Protein 4ETO (pdb70)

Nearest PDB structures (foldseek):
  4eto-assembly1_A  TM=1.011E+00  e=1.318E-15  Homo sapiens
  3m0w-assembly2_B  TM=9.900E-01  e=5.336E-14  Homo sapiens
  3m0w-assembly6_J  TM=9.885E-01  e=6.951E-14  Homo sapiens
  3m0w-assembly3_C  TM=9.832E-01  e=8.475E-14  Homo sapiens
  6wn7-assembly1_B  TM=9.297E-01  e=5.620E-09  Homo sapiens

Radius of gyration: 16.58 Å; Cα contacts (8 Å, |Δi|>4): 244; chains: 3; bounding box: 30×46×32 Å

InterPro domains:
  IPR001751 S100/Calcium binding protein 7/8-like, conserved site [PS00303] (58-79)
  IPR002048 EF-hand domain [PS50222] (50-85)
  IPR002048 EF-hand domain [SM00054] (54-82)
  IPR011992 EF-hand domain pair [SSF47473] (4-92)
  IPR013787 S100/CaBP-9k-type, calcium binding, subdomain [PF01023] (5-48)
  IPR013787 S100/CaBP-9k-type, calcium binding, subdomain [SM01394] (5-47)
  IPR018247 EF-Hand 1, calcium-binding site [PS00018] (63-75)
  IPR034325 S-100 [cd00213] (4-90)

Structure (mmCIF, N/CA/C/O backbone):
data_4ETO
#
_entry.id   4ETO
#
_cell.length_a   30.279
_cell.length_b   91.989
_cell.length_c   32.864
_cell.angle_alpha   90.000
_cell.angle_beta   112.600
_cell.angle_gamma   90.000
#
_symmetry.space_group_name_H-M   'P 1 21 1'
#
loop_
_entity.id
_entity.type
_entity.pdbx_description
1 polymer 'Protein S100-A4'
2 polymer Myosin-9
3 non-polymer 'CALCIUM ION'
4 water water
#
loop_
_atom_site.group_PDB
_atom_site.id
_atom_site.type_symbol
_atom_site.label_atom_id
_atom_site.label_alt_id
_atom_site.label_comp_id
_atom_site.label_asym_id
_atom_site.label_entity_id
_atom_site.label_seq_id
_atom_site.pdbx_PDB_ins_code
_atom_site.Cartn_x
_atom_site.Cartn_y
_atom_site.Cartn_z
_atom_site.occupancy
_atom_site.B_iso_or_equiv
_atom_site.auth_seq_id
_atom_site.auth_comp_id
_atom_site.auth_asym_id
_atom_site.auth_atom_id
_atom_site.pdbx_PDB_model_num
ATOM 1 N N . ALA A 1 2 ? 22.218 6.167 -11.192 1.00 30.13 2 ALA A N 1
ATOM 2 C CA . ALA A 1 2 ? 21.521 5.092 -10.414 1.00 28.95 2 ALA A CA 1
ATOM 3 C C . ALA A 1 2 ? 20.552 5.723 -9.423 1.00 27.79 2 ALA A C 1
ATOM 4 O O . ALA A 1 2 ? 20.796 6.815 -8.893 1.00 28.11 2 ALA A O 1
ATOM 6 N N . CYS A 1 3 ? 19.445 5.032 -9.212 1.00 25.49 3 CYS A N 1
ATOM 7 C CA . CYS A 1 3 ? 18.461 5.430 -8.243 1.00 22.37 3 CYS A CA 1
ATOM 8 C C . CYS A 1 3 ? 18.372 4.288 -7.207 1.00 20.52 3 CYS A C 1
ATOM 9 O O . CYS A 1 3 ? 17.499 3.417 -7.287 1.00 17.73 3 CYS A O 1
ATOM 12 N N . PRO A 1 4 ? 19.259 4.316 -6.195 1.00 18.31 4 PRO A N 1
ATOM 13 C CA . PRO A 1 4 ? 19.230 3.275 -5.183 1.00 17.30 4 PRO A CA 1
ATOM 14 C C . PRO A 1 4 ? 17.837 3.031 -4.544 1.00 14.64 4 PRO A C 1
ATOM 15 O O . PRO A 1 4 ? 17.469 1.882 -4.280 1.00 13.64 4 PRO A O 1
ATOM 19 N N . LEU A 1 5 ? 17.058 4.077 -4.344 1.00 14.35 5 LEU A N 1
ATOM 20 C CA . LEU A 1 5 ? 15.703 3.873 -3.758 1.00 13.30 5 LEU A CA 1
ATOM 21 C C . LEU A 1 5 ? 14.780 3.138 -4.687 1.00 13.47 5 LEU A C 1
ATOM 22 O O . LEU A 1 5 ? 13.944 2.349 -4.228 1.00 11.50 5 LEU A O 1
ATOM 27 N N . GLU A 1 6 ? 14.944 3.327 -6.007 1.00 13.01 6 GLU A N 1
ATOM 28 C CA . GLU A 1 6 ? 14.088 2.545 -6.940 1.00 12.81 6 GLU A CA 1
ATOM 29 C C . GLU A 1 6 ? 14.568 1.074 -6.942 1.00 11.74 6 GLU A C 1
ATOM 30 O O . GLU A 1 6 ? 13.777 0.168 -7.080 1.00 10.93 6 GLU A O 1
ATOM 36 N N . LYS A 1 7 ? 15.862 0.857 -6.838 1.00 11.17 7 LYS A N 1
ATOM 37 C CA . LYS A 1 7 ? 16.385 -0.509 -6.719 1.00 11.67 7 LYS A CA 1
ATOM 38 C C . LYS A 1 7 ? 15.864 -1.171 -5.443 1.00 12.43 7 LYS A C 1
ATOM 39 O O . LYS A 1 7 ? 15.548 -2.345 -5.465 1.00 12.70 7 LYS A O 1
ATOM 45 N N . ALA A 1 8 ? 15.795 -0.415 -4.344 1.00 11.84 8 ALA A N 1
ATOM 46 C CA . ALA A 1 8 ? 15.301 -0.894 -3.081 1.00 11.34 8 ALA A CA 1
ATOM 47 C C . ALA A 1 8 ? 13.855 -1.356 -3.223 1.00 12.29 8 ALA A C 1
ATOM 48 O O . ALA A 1 8 ? 13.474 -2.425 -2.747 1.00 12.55 8 ALA A O 1
ATOM 50 N N . LEU A 1 9 ? 13.063 -0.492 -3.833 1.00 11.26 9 LEU A N 1
ATOM 51 C CA . LEU A 1 9 ? 11.676 -0.828 -4.066 1.00 11.52 9 LEU A CA 1
ATOM 52 C C . LEU A 1 9 ? 11.526 -2.123 -4.872 1.00 11.47 9 LEU A C 1
ATOM 53 O O . LEU A 1 9 ? 10.665 -2.949 -4.598 1.00 11.09 9 LEU A O 1
ATOM 58 N N . ASP A 1 10 ? 12.376 -2.308 -5.920 1.00 10.66 10 ASP A N 1
ATOM 59 C CA . ASP A 1 10 ? 12.251 -3.520 -6.713 1.00 12.41 10 ASP A CA 1
ATOM 60 C C . ASP A 1 10 ? 12.572 -4.791 -5.897 1.00 11.32 10 ASP A C 1
ATOM 61 O O . ASP A 1 10 ? 11.922 -5.837 -6.050 1.00 13.01 10 ASP A O 1
ATOM 66 N N . VAL A 1 11 ? 13.590 -4.680 -5.039 1.00 9.95 11 VAL A N 1
ATOM 67 C CA . VAL A 1 11 ? 13.928 -5.802 -4.141 1.00 10.44 11 VAL A CA 1
ATOM 68 C C . VAL A 1 11 ? 12.797 -6.096 -3.148 1.00 11.03 11 VAL A C 1
ATOM 69 O O . VAL A 1 11 ? 12.506 -7.256 -2.882 1.00 10.97 11 VAL A O 1
ATOM 73 N N . MET A 1 12 ? 12.170 -5.055 -2.620 1.00 11.43 12 MET A N 1
ATOM 74 C CA . MET A 1 12 ? 11.026 -5.230 -1.674 1.00 11.86 12 MET A CA 1
ATOM 75 C C . MET A 1 12 ? 9.954 -6.053 -2.365 1.00 12.00 12 MET A C 1
ATOM 76 O O . MET A 1 12 ? 9.519 -7.059 -1.854 1.00 11.01 12 MET A O 1
ATOM 81 N N . VAL A 1 13 ? 9.606 -5.728 -3.621 1.00 12.12 13 VAL A N 1
ATOM 82 C CA . VAL A 1 13 ? 8.581 -6.538 -4.329 1.00 12.72 13 VAL A CA 1
ATOM 83 C C . VAL A 1 13 ? 9.020 -7.900 -4.716 1.00 12.96 13 VAL A C 1
ATOM 84 O O . VAL A 1 13 ? 8.325 -8.901 -4.481 1.00 13.87 13 VAL A O 1
ATOM 88 N N . SER A 1 14 ? 10.211 -7.992 -5.338 1.00 11.33 14 SER A N 1
ATOM 89 C CA . SER A 1 14 ? 10.593 -9.307 -5.826 1.00 13.21 14 SER A CA 1
ATOM 90 C C . SER A 1 14 ? 10.872 -10.319 -4.728 1.00 11.97 14 SER A C 1
ATOM 91 O O . SER A 1 14 ? 10.680 -11.556 -4.904 1.00 12.80 14 SER A O 1
ATOM 94 N N . THR A 1 15 ? 11.364 -9.826 -3.591 1.00 10.52 15 THR A N 1
ATOM 95 C CA . THR A 1 15 ? 11.723 -10.787 -2.521 1.00 11.68 15 THR A CA 1
ATOM 96 C C . THR A 1 15 ? 10.519 -11.501 -1.978 1.00 10.33 15 THR A C 1
ATOM 97 O O . THR A 1 15 ? 10.580 -12.677 -1.655 1.00 11.32 15 THR A O 1
ATOM 101 N N . PHE A 1 16 ? 9.399 -10.805 -1.866 1.00 9.65 16 PHE A N 1
ATOM 102 C CA . PHE A 1 16 ? 8.175 -11.406 -1.389 1.00 9.22 16 PHE A CA 1
ATOM 103 C C . PHE A 1 16 ? 7.800 -12.620 -2.280 1.00 9.95 16 PHE A C 1
ATOM 104 O O . PHE A 1 16 ? 7.530 -13.715 -1.762 1.00 11.55 16 PHE A O 1
ATOM 112 N N . HIS A 1 17 ? 7.895 -12.392 -3.600 1.00 13.38 17 HIS A N 1
ATOM 113 C CA . HIS A 1 17 ? 7.443 -13.434 -4.587 1.00 15.21 17 HIS A CA 1
ATOM 114 C C . HIS A 1 17 ? 8.419 -14.591 -4.737 1.00 16.08 17 HIS A C 1
ATOM 115 O O . HIS A 1 17 ? 8.035 -15.688 -5.212 1.00 18.27 17 HIS A O 1
ATOM 122 N N . LYS A 1 18 ? 9.661 -14.401 -4.284 1.00 13.98 18 LYS A N 1
ATOM 123 C CA . LYS A 1 18 ? 10.604 -15.492 -4.202 1.00 16.49 18 LYS A CA 1
ATOM 124 C C . LYS A 1 18 ? 10.106 -16.600 -3.244 1.00 16.37 18 LYS A C 1
ATOM 125 O O . LYS A 1 18 ? 10.497 -17.752 -3.400 1.00 18.07 18 LYS A O 1
ATOM 131 N N . TYR A 1 19 ? 9.273 -16.271 -2.250 1.00 13.1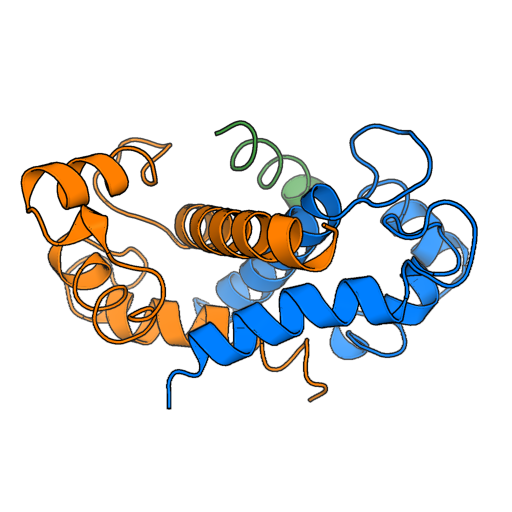1 19 TYR A N 1
ATOM 132 C CA . TYR A 1 19 ? 8.856 -17.217 -1.226 1.00 14.86 19 TYR A CA 1
ATOM 133 C C . TYR A 1 19 ? 7.346 -17.534 -1.274 1.00 14.16 19 TYR A C 1
ATOM 134 O O . TYR A 1 19 ? 6.921 -18.595 -0.833 1.00 13.48 19 TYR A O 1
ATOM 143 N N . SER A 1 20 ? 6.523 -16.553 -1.661 1.00 14.27 20 SER A N 1
ATOM 144 C CA . SER A 1 20 ? 5.067 -16.723 -1.486 1.00 12.56 20 SER A CA 1
ATOM 145 C C . SER A 1 20 ? 4.507 -17.766 -2.450 1.00 14.88 20 SER A C 1
ATOM 146 O O . SER A 1 20 ? 3.417 -18.237 -2.256 1.00 14.77 20 SER A O 1
ATOM 149 N N . GLY A 1 21 ? 5.269 -18.089 -3.485 1.00 16.78 21 GLY A N 1
ATOM 150 C CA . GLY A 1 21 ? 4.813 -19.026 -4.520 1.00 17.86 21 GLY A CA 1
ATOM 151 C C . GLY A 1 21 ? 4.945 -20.524 -4.264 1.00 19.12 21 GLY A C 1
ATOM 152 O O . GLY A 1 21 ? 4.417 -21.340 -5.038 1.00 19.78 21 GLY A O 1
ATOM 153 N N . LYS A 1 22 ? 5.610 -20.920 -3.188 1.00 19.06 22 LYS A N 1
ATOM 154 C CA . LYS A 1 22 ? 5.901 -22.336 -2.902 1.00 19.83 22 LYS A CA 1
ATOM 155 C C . LYS A 1 22 ? 4.696 -23.208 -2.565 1.00 21.22 22 LYS A C 1
ATOM 156 O O . LYS A 1 22 ? 4.581 -24.363 -3.030 1.00 22.05 22 LYS A O 1
ATOM 162 N N . GLU A 1 23 ? 3.817 -22.667 -1.749 1.00 18.70 23 GLU A N 1
ATOM 163 C CA . GLU A 1 23 ? 2.666 -23.399 -1.224 1.00 19.48 23 GLU A CA 1
ATOM 164 C C . GLU A 1 23 ? 1.446 -22.523 -1.205 1.00 19.54 23 GLU A C 1
ATOM 165 O O . GLU A 1 23 ? 1.572 -21.250 -1.123 1.00 16.45 23 GLU A O 1
ATOM 171 N N . GLY A 1 24 ? 0.281 -23.161 -1.280 1.00 19.57 24 GLY A N 1
ATOM 172 C CA . GLY A 1 24 ? -0.980 -22.433 -1.135 1.00 20.55 24 GLY A CA 1
ATOM 173 C C . GLY A 1 24 ? -1.098 -21.287 -2.101 1.00 19.75 24 GLY A C 1
ATOM 174 O O . GLY A 1 24 ? -0.634 -21.394 -3.262 1.00 21.54 24 GLY A O 1
ATOM 175 N N . ASP A 1 25 ? -1.715 -20.208 -1.620 1.00 19.88 25 ASP A N 1
ATOM 176 C CA . ASP A 1 25 ? -1.926 -19.004 -2.403 1.00 17.53 25 ASP A CA 1
ATOM 177 C C . ASP A 1 25 ? -0.555 -18.539 -2.823 1.00 17.03 25 ASP A C 1
ATOM 178 O O . ASP A 1 25 ? 0.302 -18.375 -1.980 1.00 16.26 25 ASP A O 1
ATOM 183 N N . LYS A 1 26 ? -0.361 -18.289 -4.085 1.00 16.59 26 LYS A N 1
ATOM 184 C CA . LYS A 1 26 ? 0.946 -17.930 -4.559 1.00 17.97 26 LYS A CA 1
ATOM 185 C C . LYS A 1 26 ? 1.249 -16.465 -4.305 1.00 16.99 26 LYS A C 1
ATOM 186 O O . LYS A 1 26 ? 2.381 -16.025 -4.587 1.00 18.87 26 LYS A O 1
ATOM 192 N N . PHE A 1 27 ? 0.265 -15.755 -3.759 1.00 16.62 27 PHE A N 1
ATOM 193 C CA . PHE A 1 27 ? 0.480 -14.324 -3.428 1.00 16.30 27 PHE A CA 1
ATOM 194 C C . PHE A 1 27 ? 0.476 -14.042 -1.959 1.00 14.44 27 PHE A C 1
ATOM 195 O O . PHE A 1 27 ? 0.412 -12.899 -1.550 1.00 15.51 27 PHE A O 1
ATOM 203 N N . LYS A 1 28 ? 0.547 -15.069 -1.130 1.00 14.65 28 LYS A N 1
ATOM 204 C CA . LYS A 1 28 ? 0.617 -14.881 0.287 1.00 13.98 28 LYS A CA 1
ATOM 205 C C . LYS A 1 28 ? 1.647 -15.801 0.883 1.00 14.37 28 LYS A C 1
ATOM 206 O O . LYS A 1 28 ? 1.886 -16.902 0.355 1.00 13.78 28 LYS A O 1
ATOM 212 N N . LEU A 1 29 ? 2.246 -15.352 1.993 1.00 11.44 29 LEU A N 1
ATOM 213 C CA . LEU A 1 29 ? 3.197 -16.212 2.729 1.00 12.42 29 LEU A CA 1
ATOM 214 C C . LEU A 1 29 ? 2.505 -16.952 3.863 1.00 12.71 29 LEU A C 1
ATOM 215 O O . LEU A 1 29 ? 2.041 -16.364 4.826 1.00 11.80 29 LEU A O 1
ATOM 220 N N . ASN A 1 30 ? 2.562 -18.288 3.839 1.00 12.65 30 ASN A N 1
ATOM 221 C CA . ASN A 1 30 ? 2.136 -19.038 4.992 1.00 13.06 30 ASN A CA 1
ATOM 222 C C . ASN A 1 30 ? 3.336 -19.053 5.953 1.00 14.14 30 ASN A C 1
ATOM 223 O O . ASN A 1 30 ? 4.396 -18.482 5.641 1.00 13.98 30 ASN A O 1
ATOM 228 N N . LYS A 1 31 ? 3.161 -19.597 7.157 1.00 15.08 31 LYS A N 1
ATOM 229 C CA . LYS A 1 31 ? 4.209 -19.500 8.177 1.00 14.45 31 LYS A CA 1
ATOM 230 C C . LYS A 1 31 ? 5.533 -20.115 7.735 1.00 15.15 31 LYS A C 1
ATOM 231 O O . LYS A 1 31 ? 6.641 -19.596 8.083 1.00 15.42 31 LYS A O 1
ATOM 237 N N A SER A 1 32 ? 5.452 -21.237 7.027 0.70 13.76 32 SER A N 1
ATOM 238 N N B SER A 1 32 ? 5.478 -21.215 6.988 0.30 13.82 32 SER A N 1
ATOM 239 C CA A SER A 1 32 ? 6.689 -21.837 6.502 0.70 15.69 32 SER A CA 1
ATOM 240 C CA B SER A 1 32 ? 6.721 -21.827 6.479 0.30 13.72 32 SER A CA 1
ATOM 241 C C A SER A 1 32 ? 7.430 -20.940 5.504 0.70 14.36 32 SER A C 1
ATOM 242 C C B SER A 1 32 ? 7.451 -20.952 5.468 0.30 13.66 32 SER A C 1
ATOM 243 O O A SER A 1 32 ? 8.658 -20.815 5.568 0.70 15.20 32 SER A O 1
ATOM 244 O O B SER A 1 32 ? 8.683 -20.872 5.472 0.30 14.17 32 SER A O 1
ATOM 249 N N . GLU A 1 33 ? 6.689 -20.280 4.612 1.00 14.03 33 GLU A N 1
ATOM 250 C CA . GLU A 1 33 ? 7.276 -19.431 3.559 1.00 13.09 33 GLU A CA 1
ATOM 251 C C . GLU A 1 33 ? 7.855 -18.160 4.236 1.00 12.23 33 GLU A C 1
ATOM 252 O O . GLU A 1 33 ? 8.912 -17.667 3.856 1.00 12.26 33 GLU A O 1
ATOM 258 N N . LEU A 1 34 ? 7.143 -17.666 5.235 1.00 12.34 34 LEU A N 1
ATOM 259 C CA . LEU A 1 34 ? 7.654 -16.484 5.962 1.00 11.51 34 LEU A CA 1
ATOM 260 C C . LEU A 1 34 ? 8.941 -16.824 6.716 1.00 12.50 34 LEU A C 1
ATOM 261 O O . LEU A 1 34 ? 9.857 -16.074 6.672 1.00 12.20 34 LEU A O 1
ATOM 266 N N . LYS A 1 35 ? 9.017 -18.001 7.353 1.00 12.92 35 LYS A N 1
ATOM 267 C CA . LYS A 1 35 ? 10.240 -18.359 8.063 1.00 14.38 35 LYS A CA 1
ATOM 268 C C . LYS A 1 35 ? 11.407 -18.436 7.091 1.00 14.28 35 LYS A C 1
ATOM 269 O O . LYS A 1 35 ? 12.523 -17.948 7.420 1.00 14.57 35 LYS A O 1
ATOM 275 N N . GLU A 1 36 ? 11.180 -19.036 5.899 1.00 13.45 36 GLU A N 1
ATOM 276 C CA . GLU A 1 36 ? 12.231 -19.050 4.885 1.00 14.85 36 GLU A CA 1
ATOM 277 C C . GLU A 1 36 ? 12.694 -17.652 4.510 1.00 13.56 36 GLU A C 1
ATOM 278 O O . GLU A 1 36 ? 13.883 -17.367 4.474 1.00 13.90 36 GLU A O 1
ATOM 284 N N . LEU A 1 37 ? 11.731 -16.798 4.185 1.00 13.04 37 LEU A N 1
ATOM 285 C CA . LEU A 1 37 ? 12.045 -15.422 3.832 1.00 10.66 37 LEU A CA 1
ATOM 286 C C . LEU A 1 37 ? 12.858 -14.698 4.911 1.00 10.89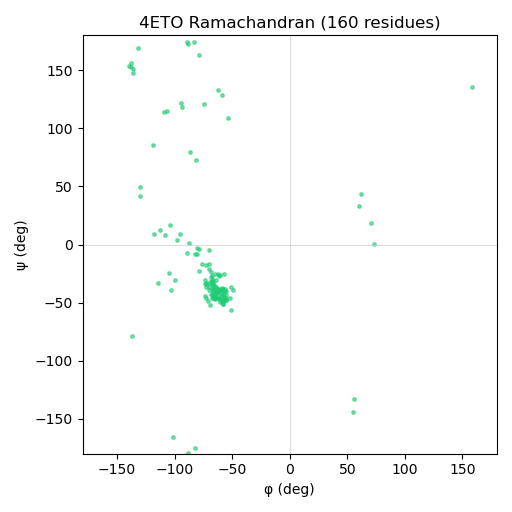 37 LEU A C 1
ATOM 287 O O . LEU A 1 37 ? 13.891 -14.114 4.592 1.00 12.39 37 LEU A O 1
ATOM 292 N N . LEU A 1 38 ? 12.422 -14.808 6.164 1.00 12.58 38 LEU A N 1
ATOM 293 C CA . LEU A 1 38 ? 13.115 -14.125 7.250 1.00 12.73 38 LEU A CA 1
ATOM 294 C C . LEU A 1 38 ? 14.519 -14.687 7.415 1.00 13.52 38 LEU A C 1
ATOM 295 O O . LEU A 1 38 ? 15.477 -13.931 7.542 1.00 13.68 38 LEU A O 1
ATOM 300 N N . THR A 1 39 ? 14.652 -16.013 7.354 1.00 13.70 39 THR A N 1
ATOM 301 C CA . THR A 1 39 ? 15.954 -16.637 7.642 1.00 15.74 39 THR A CA 1
ATOM 302 C C . THR A 1 39 ? 16.996 -16.292 6.580 1.00 14.14 39 THR A C 1
ATOM 303 O O . THR A 1 39 ? 18.176 -16.002 6.880 1.00 16.17 39 THR A O 1
ATOM 307 N N A ARG A 1 40 ? 16.531 -16.232 5.353 0.70 13.10 40 ARG A N 1
ATOM 308 N N B ARG A 1 40 ? 16.566 -16.322 5.334 0.30 13.95 40 ARG A N 1
ATOM 309 C CA A ARG A 1 40 ? 17.398 -16.161 4.199 0.70 12.90 40 ARG A CA 1
ATOM 310 C CA B ARG A 1 40 ? 17.498 -16.138 4.251 0.30 13.51 40 ARG A CA 1
ATOM 311 C C A ARG A 1 40 ? 17.655 -14.736 3.733 0.70 12.83 40 ARG A C 1
ATOM 312 C C B ARG A 1 40 ? 17.731 -14.669 3.965 0.30 13.01 40 ARG A C 1
ATOM 313 O O A ARG A 1 40 ? 18.677 -14.430 3.096 0.70 13.74 40 ARG A O 1
ATOM 314 O O B ARG A 1 40 ? 18.862 -14.259 3.808 0.30 14.08 40 ARG A O 1
ATOM 329 N N . GLU A 1 41 ? 16.654 -13.881 3.951 1.00 12.82 41 GLU A N 1
ATOM 330 C CA . GLU A 1 41 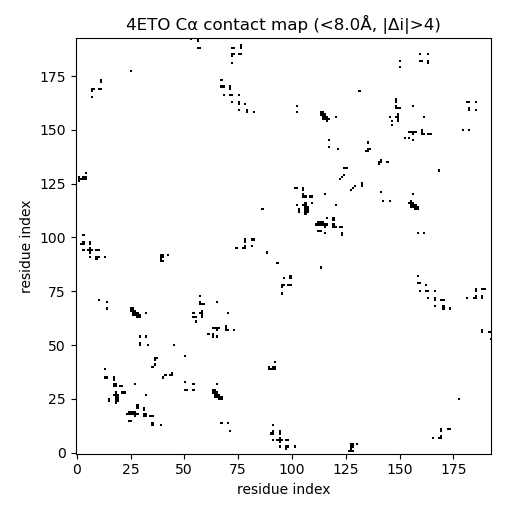? 16.685 -12.515 3.480 1.00 11.16 41 GLU A CA 1
ATOM 331 C C . GLU A 1 41 ? 16.826 -11.460 4.524 1.00 11.07 41 GLU A C 1
ATOM 332 O O . GLU A 1 41 ? 17.301 -10.395 4.205 1.00 10.97 41 GLU A O 1
ATOM 338 N N . LEU A 1 42 ? 16.450 -11.754 5.773 1.00 9.51 42 LEU A N 1
ATOM 339 C CA . LEU A 1 42 ? 16.576 -10.747 6.843 1.00 10.02 42 LEU A CA 1
ATOM 340 C C . LEU A 1 42 ? 17.283 -11.357 8.048 1.00 11.68 42 LEU A C 1
ATOM 341 O O . LEU A 1 42 ? 16.812 -11.270 9.174 1.00 12.35 42 LEU A O 1
ATOM 346 N N . PRO A 1 43 ? 18.416 -12.015 7.829 1.00 11.84 43 PRO A N 1
ATOM 347 C CA . PRO A 1 43 ? 19.001 -12.746 8.958 1.00 12.10 43 PRO A CA 1
ATOM 348 C C . PRO A 1 43 ? 19.395 -11.851 10.107 1.00 12.96 43 PRO A C 1
ATOM 349 O O . PRO A 1 43 ? 19.432 -12.329 11.278 1.00 16.85 43 PRO A O 1
ATOM 353 N N . SER A 1 44 ? 19.664 -10.581 9.814 1.00 13.41 44 SER A N 1
ATOM 354 C CA . SER A 1 44 ? 20.146 -9.652 10.889 1.00 15.61 44 SER A CA 1
ATOM 355 C C . SER A 1 44 ? 19.036 -9.336 11.879 1.00 18.24 44 SER A C 1
ATOM 356 O O . SER A 1 44 ? 19.338 -8.929 13.050 1.00 21.00 44 SER A O 1
ATOM 359 N N . PHE A 1 45 ? 17.794 -9.534 11.447 1.00 17.32 45 PHE A N 1
ATOM 360 C CA . PHE A 1 45 ? 16.664 -9.239 12.290 1.00 21.40 45 PHE A CA 1
ATOM 361 C C . PHE A 1 45 ? 16.253 -10.382 13.140 1.00 21.56 45 PHE A C 1
ATOM 362 O O . PHE A 1 45 ? 15.538 -10.202 14.092 1.00 22.26 45 PHE A O 1
ATOM 370 N N . LEU A 1 46 ? 16.860 -11.543 12.905 1.00 24.41 46 LEU A N 1
ATOM 371 C CA . LEU A 1 46 ? 16.645 -12.717 13.750 1.00 26.76 46 LEU A CA 1
ATOM 372 C C . LEU A 1 46 ? 17.787 -12.936 14.740 1.00 27.18 46 LEU A C 1
ATOM 373 O O . LEU A 1 46 ? 17.510 -13.322 15.890 1.00 28.60 46 LEU A O 1
ATOM 378 N N . THR A 1 50 ? 16.861 -18.328 16.632 1.00 40.84 50 THR A N 1
ATOM 379 C CA . THR A 1 50 ? 15.416 -18.157 16.830 1.00 41.15 50 THR A CA 1
ATOM 380 C C . THR A 1 50 ? 14.684 -19.492 16.832 1.00 41.48 50 THR A C 1
ATOM 381 O O . THR A 1 50 ? 14.937 -20.373 15.993 1.00 42.57 50 THR A O 1
ATOM 385 N N . ASP A 1 51 ? 13.777 -19.630 17.784 1.00 41.12 51 ASP A N 1
ATOM 386 C CA . ASP A 1 51 ? 13.049 -20.871 17.992 1.00 41.32 51 ASP A CA 1
ATOM 387 C C . ASP A 1 51 ? 11.788 -20.895 17.141 1.00 40.90 51 ASP A C 1
ATOM 388 O O . ASP A 1 51 ? 11.436 -19.885 16.516 1.00 39.81 51 ASP A O 1
ATOM 393 N N . GLU A 1 52 ? 11.097 -22.031 17.113 1.00 40.33 52 GLU A N 1
ATOM 394 C CA . GLU A 1 52 ? 9.825 -22.064 16.407 1.00 40.04 52 GLU A CA 1
ATOM 395 C C . GLU A 1 52 ? 8.747 -21.218 17.110 1.00 38.56 52 GLU A C 1
ATOM 396 O O . GLU A 1 52 ? 7.863 -20.665 16.415 1.00 38.73 52 GLU A O 1
ATOM 402 N N . ALA A 1 53 ? 8.812 -21.112 18.452 1.00 36.09 53 ALA A N 1
ATOM 403 C CA . ALA A 1 53 ? 7.873 -20.267 19.216 1.00 34.70 53 ALA A CA 1
ATOM 404 C C . ALA A 1 53 ? 8.030 -18.796 18.852 1.00 35.21 53 ALA A C 1
ATOM 405 O O . ALA A 1 53 ? 7.071 -18.001 18.937 1.00 34.22 53 ALA A O 1
ATOM 407 N N . ALA A 1 54 ? 9.263 -18.440 18.487 1.00 33.87 54 ALA A N 1
ATOM 408 C CA . ALA A 1 54 ? 9.568 -17.064 18.128 1.00 34.00 54 ALA A CA 1
ATOM 409 C C . ALA A 1 54 ? 8.999 -16.725 16.770 1.00 32.67 54 ALA A C 1
ATOM 410 O O . ALA A 1 54 ? 8.432 -15.638 16.612 1.00 34.04 54 ALA A O 1
ATOM 412 N N . PHE A 1 55 ? 9.169 -17.638 15.798 1.00 31.91 55 PHE A N 1
ATOM 413 C CA . PHE A 1 55 ? 8.565 -17.525 14.473 1.00 30.33 55 PHE A CA 1
ATOM 414 C C . PHE A 1 55 ? 7.020 -17.423 14.568 1.00 29.61 55 PHE A C 1
ATOM 415 O O . PHE A 1 55 ? 6.407 -16.636 13.845 1.00 26.63 55 PHE A O 1
ATOM 423 N N . GLN A 1 56 ? 6.409 -18.174 15.489 1.00 27.39 56 GLN A N 1
ATOM 424 C CA . GLN A 1 56 ? 4.941 -18.097 15.710 1.00 25.71 56 GLN A CA 1
ATOM 425 C C . GLN A 1 56 ? 4.371 -16.757 16.253 1.00 24.40 56 GLN A C 1
ATOM 426 O O . GLN A 1 56 ? 3.347 -16.255 15.733 1.00 23.18 56 GLN A O 1
ATOM 432 N N . LYS A 1 57 ? 4.974 -16.172 17.291 1.00 23.07 57 LYS A N 1
ATOM 433 C CA . LYS A 1 57 ? 4.505 -14.863 17.781 1.00 23.28 57 LYS A CA 1
ATOM 434 C C . LYS A 1 57 ? 4.800 -13.802 16.706 1.00 20.92 57 LYS A C 1
ATOM 435 O O . LYS A 1 57 ? 3.998 -12.921 16.488 1.00 20.58 57 LYS A O 1
ATOM 441 N N . LEU A 1 58 ? 5.907 -13.950 15.998 1.00 20.74 58 LEU A N 1
ATOM 442 C CA . LEU A 1 58 ? 6.125 -13.008 14.876 1.00 18.95 58 LEU A CA 1
ATOM 443 C C . LEU A 1 58 ? 5.040 -13.181 13.784 1.00 16.09 58 LEU A C 1
ATOM 444 O O . LEU A 1 58 ? 4.441 -12.191 13.315 1.00 15.40 58 LEU A O 1
ATOM 449 N N . MET A 1 59 ? 4.753 -14.421 13.410 1.00 16.26 59 MET A N 1
ATOM 450 C CA . MET A 1 59 ? 3.657 -14.690 12.453 1.00 17.09 59 MET A CA 1
ATOM 451 C C . MET A 1 59 ? 2.335 -14.073 12.842 1.00 16.76 59 MET A C 1
ATOM 452 O O . MET A 1 59 ? 1.678 -13.420 12.012 1.00 17.11 59 MET A O 1
ATOM 457 N N A SER A 1 60 ? 1.957 -14.301 14.097 0.50 15.95 60 SER A N 1
ATOM 458 N N B SER A 1 60 ? 1.909 -14.235 14.084 0.50 16.59 60 SER A N 1
ATOM 459 C CA A SER A 1 60 ? 0.722 -13.784 14.641 0.50 14.76 60 SER A CA 1
ATOM 460 C CA B SER A 1 60 ? 0.595 -13.731 14.461 0.50 15.79 60 SER A CA 1
ATOM 461 C C A SER A 1 60 ? 0.672 -12.283 14.409 0.50 14.30 60 SER A C 1
ATOM 462 C C B SER A 1 60 ? 0.587 -12.198 14.628 0.50 15.34 60 SER A C 1
ATOM 463 O O A SER A 1 60 ? -0.308 -11.774 13.845 0.50 14.71 60 SER A O 1
ATOM 464 O O B SER A 1 60 ? -0.442 -11.559 14.559 0.50 16.54 60 SER A O 1
ATOM 469 N N . ASN A 1 61 ? 1.752 -11.608 14.846 1.00 13.33 61 ASN A N 1
ATOM 470 C CA . ASN A 1 61 ? 1.821 -10.120 14.771 1.00 13.34 61 ASN A CA 1
ATOM 471 C C . ASN A 1 61 ? 1.703 -9.604 13.302 1.00 13.93 61 ASN A C 1
ATOM 472 O O . ASN A 1 61 ? 1.049 -8.586 13.049 1.00 15.60 61 ASN A O 1
ATOM 47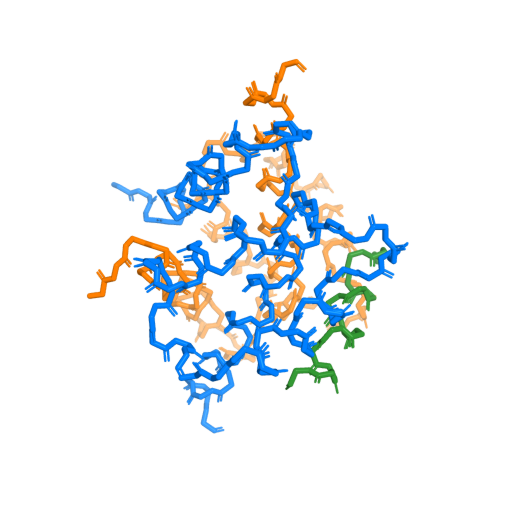7 N N . LEU A 1 62 ? 2.368 -10.297 12.383 1.00 11.22 62 LEU A N 1
ATOM 478 C CA . LEU A 1 62 ? 2.420 -9.788 10.967 1.00 11.29 62 LEU A CA 1
ATOM 479 C C . LEU A 1 62 ? 1.056 -10.013 10.308 1.00 12.77 62 LEU A C 1
ATOM 480 O O . LEU A 1 62 ? 0.675 -9.271 9.404 1.00 12.11 62 LEU A O 1
ATOM 485 N N . ASP A 1 63 ? 0.429 -11.113 10.713 1.00 11.88 63 ASP A N 1
ATOM 486 C CA . ASP A 1 63 ? -0.853 -11.502 10.091 1.00 11.88 63 ASP A CA 1
ATOM 487 C C . ASP A 1 63 ? -1.983 -10.692 10.747 1.00 13.60 63 ASP A C 1
ATOM 488 O O . ASP A 1 63 ? -2.771 -11.242 11.527 1.00 13.54 63 ASP A O 1
ATOM 493 N N . SER A 1 64 ? -2.089 -9.386 10.442 1.00 13.64 64 SER A N 1
ATOM 494 C CA . SER A 1 64 ? -2.961 -8.524 11.219 1.00 13.25 64 SER A CA 1
ATOM 495 C C . SER A 1 64 ? -4.447 -8.801 10.918 1.00 12.98 64 SER A C 1
ATOM 496 O O . SER A 1 64 ? -5.302 -8.462 11.703 1.00 14.43 64 SER A O 1
ATOM 499 N N . ASN A 1 65 ? -4.753 -9.471 9.807 1.00 13.21 65 ASN A N 1
ATOM 500 C CA . ASN A 1 65 ? -6.202 -9.817 9.541 1.00 11.52 65 ASN A CA 1
ATOM 501 C C . ASN A 1 65 ? -6.585 -11.230 9.947 1.00 12.38 65 ASN A C 1
ATOM 502 O O . ASN A 1 65 ? -7.691 -11.692 9.632 1.00 12.00 65 ASN A O 1
ATOM 507 N N . ARG A 1 66 ? -5.632 -11.929 10.549 1.00 12.23 66 ARG A N 1
ATOM 508 C CA . ARG A 1 66 ? -5.881 -13.252 11.171 1.00 11.99 66 ARG A CA 1
ATOM 509 C C . ARG A 1 66 ? -6.340 -14.251 10.181 1.00 12.37 66 ARG A C 1
ATOM 510 O O . ARG A 1 66 ? -7.229 -15.042 10.513 1.00 11.36 66 ARG A O 1
ATOM 518 N N . ASP A 1 67 ? -5.774 -14.343 9.024 1.00 11.82 67 ASP A N 1
ATOM 519 C CA . ASP A 1 67 ? -6.123 -15.394 8.076 1.00 13.31 67 ASP A CA 1
ATOM 520 C C . ASP A 1 67 ? -5.026 -16.429 7.939 1.00 14.61 67 ASP A C 1
ATOM 521 O O . ASP A 1 67 ? -5.095 -17.271 7.028 1.00 16.27 67 ASP A O 1
ATOM 526 N N . ASN A 1 68 ? -4.017 -16.320 8.801 1.00 14.87 68 ASN A N 1
ATOM 527 C CA . ASN A 1 68 ? -2.894 -17.293 8.821 1.00 14.47 68 ASN A CA 1
ATOM 528 C C . ASN A 1 68 ? -1.963 -17.227 7.668 1.00 15.99 68 ASN A C 1
ATOM 529 O O . ASN A 1 68 ? -1.181 -18.193 7.423 1.00 17.43 68 ASN A O 1
ATOM 534 N N . GLU A 1 69 ? -2.006 -16.104 6.974 1.00 14.01 69 GLU A N 1
ATOM 535 C CA . GLU A 1 69 ? -1.051 -15.834 5.893 1.00 14.44 69 GLU A CA 1
ATOM 536 C C . GLU A 1 69 ? -0.608 -14.391 5.989 1.00 11.58 69 GLU A C 1
ATOM 537 O O . GLU A 1 69 ? -1.310 -13.552 6.615 1.00 12.20 69 GLU A O 1
ATOM 543 N N . VAL A 1 70 ? 0.578 -14.119 5.434 1.00 10.20 70 VAL A N 1
ATOM 544 C CA . VAL A 1 70 ? 1.040 -12.714 5.321 1.00 9.64 70 VAL A CA 1
ATOM 545 C C . VAL A 1 70 ? 0.940 -12.305 3.904 1.00 9.00 70 VAL A C 1
ATOM 546 O O . VAL A 1 70 ? 1.633 -12.829 3.039 1.00 10.66 70 VAL A O 1
ATOM 550 N N . ASP A 1 71 ? 0.066 -11.328 3.617 1.00 8.83 71 ASP A N 1
ATOM 551 C CA . ASP A 1 71 ? -0.069 -10.824 2.286 1.00 8.91 71 ASP A CA 1
ATOM 552 C C . ASP A 1 71 ? 0.863 -9.652 1.970 1.00 9.47 71 ASP A C 1
ATOM 553 O O . ASP A 1 71 ? 1.686 -9.245 2.837 1.00 9.63 71 ASP A O 1
ATOM 558 N N . PHE A 1 72 ? 0.859 -9.215 0.710 1.00 10.40 72 PHE A N 1
ATOM 559 C CA . PHE A 1 72 ? 1.834 -8.149 0.321 1.00 11.26 72 PHE A CA 1
ATOM 560 C C . PHE A 1 72 ? 1.728 -6.879 1.189 1.00 11.10 72 PHE A C 1
ATOM 561 O O . PHE A 1 72 ? 2.726 -6.341 1.635 1.00 10.80 72 PHE A O 1
ATOM 569 N N . GLN A 1 73 ? 0.503 -6.480 1.520 1.00 10.00 73 GLN A N 1
ATOM 570 C CA . GLN A 1 73 ? 0.310 -5.269 2.280 1.00 9.56 73 GLN A CA 1
ATOM 571 C C . GLN A 1 73 ? 0.874 -5.472 3.725 1.00 9.27 73 GLN A C 1
ATOM 572 O O . GLN A 1 73 ? 1.602 -4.621 4.250 1.00 8.65 73 GLN A O 1
ATOM 578 N N . GLU A 1 74 ? 0.545 -6.609 4.338 1.00 8.14 74 GLU A N 1
ATOM 579 C CA . GLU A 1 74 ? 1.074 -6.934 5.652 1.00 7.15 74 GLU A CA 1
ATOM 580 C C . GLU A 1 74 ? 2.608 -6.991 5.640 1.00 7.98 74 GLU A C 1
ATOM 581 O O . GLU A 1 74 ? 3.222 -6.565 6.615 1.00 8.36 74 GLU A O 1
ATOM 587 N N . TYR A 1 75 ? 3.183 -7.519 4.548 1.00 7.75 75 TYR A N 1
ATOM 588 C CA . TYR A 1 75 ? 4.640 -7.580 4.408 1.00 7.19 75 TYR A CA 1
ATOM 589 C C . TYR A 1 75 ? 5.219 -6.196 4.292 1.00 7.74 75 TYR A C 1
ATOM 590 O O . TYR A 1 75 ? 6.259 -5.951 4.937 1.00 8.74 75 TYR A O 1
ATOM 599 N N . CYS A 1 76 ? 4.572 -5.282 3.551 1.00 7.69 76 CYS A N 1
ATOM 600 C CA . CYS A 1 76 ? 5.086 -3.891 3.486 1.00 9.29 76 CYS A CA 1
ATOM 601 C C . CYS A 1 76 ? 4.969 -3.229 4.822 1.00 8.14 76 CYS A C 1
ATOM 602 O O . CYS A 1 76 ? 5.862 -2.449 5.167 1.00 7.84 76 CYS A O 1
ATOM 605 N N . VAL A 1 77 ? 3.885 -3.441 5.581 1.00 8.16 77 VAL A N 1
ATOM 606 C CA . VAL A 1 77 ? 3.732 -2.853 6.929 1.00 8.19 77 VAL A CA 1
ATOM 607 C C . VAL A 1 77 ? 4.899 -3.337 7.810 1.00 6.82 77 VAL A C 1
ATOM 608 O O . VAL A 1 77 ? 5.508 -2.549 8.533 1.00 6.66 77 VAL A O 1
ATOM 612 N N . PHE A 1 78 ? 5.203 -4.647 7.725 1.00 7.89 78 PHE A N 1
ATOM 613 C CA . PHE A 1 78 ? 6.350 -5.183 8.447 1.00 7.52 78 PHE A CA 1
ATOM 614 C C . PHE A 1 78 ? 7.673 -4.487 8.038 1.00 7.35 78 PHE A C 1
ATOM 615 O O . PHE A 1 78 ? 8.494 -4.157 8.905 1.00 8.25 78 PHE A O 1
ATOM 623 N N . LEU A 1 79 ? 7.924 -4.384 6.731 1.00 8.07 79 LEU A N 1
ATOM 624 C CA . LEU A 1 79 ? 9.217 -3.824 6.301 1.00 8.09 79 LEU A CA 1
ATOM 625 C C . LEU A 1 79 ? 9.290 -2.376 6.784 1.00 7.94 79 LEU A C 1
ATOM 626 O O . LEU A 1 79 ? 10.359 -1.908 7.205 1.00 8.75 79 LEU A O 1
ATOM 631 N N . SER A 1 80 ? 8.160 -1.661 6.734 1.00 7.58 80 SER A N 1
ATOM 632 C CA . SER A 1 80 ? 8.167 -0.269 7.306 1.00 7.73 80 SER A CA 1
ATOM 633 C C . SER A 1 80 ? 8.566 -0.287 8.764 1.00 8.80 80 SER A C 1
ATOM 634 O O . SER A 1 80 ? 9.428 0.509 9.163 1.00 8.38 80 SER A O 1
ATOM 637 N N . CYS A 1 81 ? 8.033 -1.222 9.525 1.00 8.84 81 CYS A N 1
ATOM 638 C CA . CYS A 1 81 ? 8.404 -1.265 10.921 1.00 10.88 81 CYS A CA 1
ATOM 639 C C . CYS A 1 81 ? 9.879 -1.578 11.168 1.00 11.28 81 CYS A C 1
ATOM 640 O O . CYS A 1 81 ? 10.491 -1.004 12.093 1.00 10.28 81 CYS A O 1
ATOM 643 N N . ILE A 1 82 ? 10.445 -2.499 10.390 1.00 10.74 82 ILE A N 1
ATOM 644 C CA . ILE A 1 82 ? 11.870 -2.798 10.492 1.00 10.14 82 ILE A CA 1
ATOM 645 C C . ILE A 1 82 ? 12.665 -1.547 10.068 1.00 11.73 82 ILE A C 1
ATOM 646 O O . ILE A 1 82 ? 13.665 -1.233 10.736 1.00 10.72 82 ILE A O 1
ATOM 651 N N . ALA A 1 83 ? 12.288 -0.875 8.976 1.00 8.83 83 ALA A N 1
ATOM 652 C CA . ALA A 1 83 ? 13.030 0.344 8.636 1.00 10.46 83 ALA A CA 1
ATOM 653 C C . ALA A 1 83 ? 12.943 1.366 9.755 1.00 10.72 83 ALA A C 1
ATOM 654 O O . ALA A 1 83 ? 13.926 2.061 10.049 1.00 10.89 83 ALA A O 1
ATOM 656 N N . MET A 1 84 ? 11.781 1.463 10.385 1.00 9.87 84 MET A N 1
ATOM 657 C CA . MET A 1 84 ? 11.593 2.405 11.512 1.00 11.68 84 MET A CA 1
ATOM 658 C C . MET A 1 84 ? 12.500 2.066 12.674 1.00 12.60 84 MET A C 1
ATOM 659 O O . MET A 1 84 ? 13.089 2.959 13.275 1.00 11.77 84 MET A O 1
ATOM 664 N N . MET A 1 85 ? 12.660 0.784 12.935 1.00 12.59 85 MET A N 1
ATOM 665 C CA . MET A 1 85 ? 13.651 0.361 14.020 1.00 13.82 85 MET A CA 1
ATOM 666 C C . MET A 1 85 ? 15.014 0.787 13.710 1.00 13.90 85 MET A C 1
ATOM 667 O O . MET A 1 85 ? 15.683 1.355 14.604 1.00 15.37 85 MET A O 1
ATOM 672 N N . CYS A 1 86 ? 15.463 0.576 12.481 1.00 12.67 86 CYS A N 1
ATOM 673 C CA . CYS A 1 86 ? 16.806 1.014 12.071 1.00 13.65 86 CYS A CA 1
ATOM 674 C C . CYS A 1 86 ? 16.898 2.517 12.113 1.00 15.65 86 CYS A C 1
ATOM 675 O O . CYS A 1 86 ? 17.972 3.059 12.441 1.00 15.50 86 CYS A O 1
ATOM 678 N N . ASN A 1 87 ? 15.811 3.202 11.769 1.00 12.49 87 ASN A N 1
ATOM 679 C CA . ASN A 1 87 ? 15.849 4.647 11.781 1.00 14.37 87 ASN A CA 1
ATOM 680 C C . ASN A 1 87 ? 16.019 5.186 13.180 1.00 16.11 87 ASN A C 1
ATOM 681 O O . ASN A 1 87 ? 16.735 6.159 13.389 1.00 16.53 87 ASN A O 1
ATOM 686 N N . GLU A 1 88 ? 15.297 4.618 14.130 1.00 17.90 88 GLU A N 1
ATOM 687 C CA . GLU A 1 88 ? 15.407 5.052 15.549 1.00 21.75 88 GLU A CA 1
ATOM 688 C C . GLU A 1 88 ? 16.832 4.899 16.075 1.00 25.38 88 GLU A C 1
ATOM 689 O O . GLU A 1 88 ? 17.333 5.789 16.776 1.00 24.82 88 GLU A O 1
ATOM 695 N N . PHE A 1 89 ? 17.515 3.835 15.670 1.00 26.88 89 PHE A N 1
ATOM 696 C CA . PHE A 1 89 ? 18.932 3.701 15.988 1.00 30.15 89 PHE A CA 1
ATOM 697 C C . PHE A 1 89 ? 19.813 4.764 15.326 1.00 31.78 89 PHE A C 1
ATOM 698 O O . PHE A 1 89 ? 20.719 5.335 15.972 1.00 32.59 89 PHE A O 1
ATOM 706 N N . PHE A 1 90 ? 19.590 4.989 14.034 1.00 32.64 90 PHE A N 1
ATOM 707 C CA . PHE A 1 90 ? 20.256 6.012 13.248 1.00 34.30 90 PHE A CA 1
ATOM 708 C C . PHE A 1 90 ? 20.081 7.381 13.898 1.00 34.99 90 PHE A C 1
ATOM 709 O O . PHE A 1 90 ? 21.026 8.159 13.974 1.00 35.94 90 PHE A O 1
ATOM 717 N N . GLU A 1 91 ? 18.884 7.702 14.373 1.00 35.77 91 GLU A N 1
ATOM 718 C CA . GLU A 1 91 ? 18.653 9.046 14.871 1.00 36.53 91 GLU A CA 1
ATOM 719 C C . GLU A 1 91 ? 19.368 9.276 16.203 1.00 37.25 91 GLU A C 1
ATOM 720 O O . GLU A 1 91 ? 19.835 10.381 16.444 1.00 37.44 91 GLU A O 1
ATOM 726 N N . GLY A 1 92 ? 19.454 8.234 17.032 1.00 37.49 92 GLY A N 1
ATOM 727 C CA . GLY A 1 92 ? 20.170 8.262 18.313 1.00 38.38 92 GLY A CA 1
ATOM 728 C C . GLY A 1 92 ? 19.230 8.474 19.483 1.00 39.97 92 GLY A C 1
ATOM 729 O O . GLY A 1 92 ? 18.425 9.407 19.457 1.00 40.57 92 GLY A O 1
ATOM 730 N N . ALA B 1 2 ? 25.680 -7.107 3.626 1.00 16.06 2 ALA B N 1
ATOM 731 C CA . ALA B 1 2 ? 24.259 -7.515 3.969 1.00 15.67 2 ALA B CA 1
ATOM 732 C C . ALA B 1 2 ? 23.523 -8.070 2.738 1.00 16.16 2 ALA B C 1
ATOM 733 O O . ALA B 1 2 ? 23.946 -7.862 1.563 1.00 17.16 2 ALA B O 1
ATOM 735 N N . CYS B 1 3 ? 22.415 -8.740 2.996 1.00 13.12 3 CYS B N 1
ATOM 736 C CA . CYS B 1 3 ? 21.631 -9.401 1.942 1.00 13.27 3 CYS B CA 1
ATOM 737 C C . CYS B 1 3 ? 20.785 -8.304 1.224 1.00 11.69 3 CYS B C 1
ATOM 738 O O . CYS B 1 3 ? 20.616 -7.227 1.807 1.00 11.70 3 CYS B O 1
ATOM 741 N N . PRO B 1 4 ? 20.247 -8.585 0.013 1.00 14.25 4 PRO B N 1
ATOM 742 C CA . PRO B 1 4 ? 19.553 -7.528 -0.761 1.00 12.84 4 PRO B CA 1
ATOM 743 C C . PRO B 1 4 ? 18.464 -6.756 -0.017 1.00 13.79 4 PRO B C 1
ATOM 744 O O . PRO B 1 4 ? 18.417 -5.523 -0.110 1.00 12.86 4 PRO B O 1
ATOM 748 N N . LEU B 1 5 ? 17.622 -7.482 0.686 1.00 12.09 5 LEU B N 1
ATOM 749 C CA . LEU B 1 5 ? 16.511 -6.830 1.397 1.00 11.76 5 LEU B CA 1
ATOM 750 C C . LEU B 1 5 ? 16.985 -6.013 2.581 1.00 11.44 5 LEU B C 1
ATOM 751 O O . LEU B 1 5 ? 16.431 -4.958 2.855 1.00 12.74 5 LEU B O 1
ATOM 756 N N . GLU B 1 6 ? 18.085 -6.450 3.271 1.00 9.14 6 GLU B N 1
ATOM 757 C CA . GLU B 1 6 ? 18.666 -5.658 4.340 1.00 9.66 6 GLU B CA 1
ATOM 758 C C . GLU B 1 6 ? 19.241 -4.350 3.775 1.00 10.01 6 GLU B C 1
ATOM 759 O O . GLU B 1 6 ? 19.036 -3.279 4.341 1.00 11.18 6 GLU B O 1
ATOM 765 N N A LYS B 1 7 ? 19.907 -4.449 2.616 0.70 11.12 7 LYS B N 1
ATOM 766 N N B LYS B 1 7 ? 19.926 -4.477 2.622 0.30 10.83 7 LYS B N 1
ATOM 767 C CA A LYS B 1 7 ? 20.481 -3.283 1.975 0.70 13.53 7 LYS B CA 1
ATOM 768 C CA B LYS B 1 7 ? 20.467 -3.340 1.871 0.30 11.79 7 LYS B CA 1
ATOM 769 C C A LYS B 1 7 ? 19.363 -2.337 1.516 0.70 12.63 7 LYS B C 1
ATOM 770 C C B LYS B 1 7 ? 19.341 -2.369 1.577 0.30 11.93 7 LYS B C 1
ATOM 771 O O A LYS B 1 7 ? 19.504 -1.128 1.666 0.70 13.72 7 LYS B O 1
ATOM 772 O O B LYS B 1 7 ? 19.462 -1.181 1.871 0.30 12.42 7 LYS B O 1
ATOM 783 N N . ALA B 1 8 ? 18.239 -2.894 1.027 1.00 11.94 8 ALA B N 1
ATOM 784 C CA . ALA B 1 8 ? 17.102 -2.069 0.631 1.00 12.50 8 ALA B CA 1
ATOM 785 C C . ALA B 1 8 ? 16.563 -1.262 1.811 1.00 12.76 8 ALA B C 1
ATOM 786 O O . ALA B 1 8 ? 16.263 -0.067 1.693 1.00 12.26 8 ALA B O 1
ATOM 788 N N . LEU B 1 9 ? 16.493 -1.892 2.987 1.00 12.81 9 LEU B N 1
ATOM 789 C CA . LEU B 1 9 ? 16.047 -1.203 4.196 1.00 12.94 9 LEU B CA 1
ATOM 790 C C . LEU B 1 9 ? 17.005 -0.095 4.582 1.00 12.62 9 LEU B C 1
ATOM 791 O O . LEU B 1 9 ? 16.644 1.055 4.933 1.00 12.61 9 LEU B O 1
ATOM 796 N N . ASP B 1 10 ? 18.309 -0.389 4.449 1.00 12.61 10 ASP B N 1
ATOM 797 C CA . ASP B 1 10 ? 19.280 0.618 4.770 1.00 14.50 10 ASP B CA 1
ATOM 798 C C . ASP B 1 10 ? 19.248 1.838 3.820 1.00 12.93 10 ASP B C 1
ATOM 799 O O . ASP B 1 10 ? 19.455 2.987 4.238 1.00 12.50 10 ASP B O 1
ATOM 804 N N . VAL B 1 11 ? 19.008 1.577 2.550 1.00 12.70 11 VAL B N 1
ATOM 805 C CA . VAL B 1 11 ? 18.815 2.639 1.554 1.00 12.70 11 VAL B CA 1
ATOM 806 C C . VAL B 1 11 ? 17.534 3.451 1.854 1.00 12.57 11 VAL B C 1
ATOM 807 O O . VAL B 1 11 ? 17.497 4.678 1.722 1.00 12.88 11 VAL B O 1
ATOM 811 N N . MET B 1 12 ? 16.465 2.779 2.280 1.00 13.03 12 MET B N 1
ATOM 812 C CA . MET B 1 12 ? 15.270 3.544 2.673 1.00 13.48 12 MET B CA 1
ATOM 813 C C . MET B 1 12 ? 15.603 4.599 3.755 1.00 13.67 12 MET B C 1
ATOM 814 O O . MET B 1 12 ? 15.208 5.761 3.702 1.00 11.98 12 MET B O 1
ATOM 819 N N . VAL B 1 13 ? 16.356 4.166 4.750 1.00 11.64 13 VAL B N 1
ATOM 820 C CA . VAL B 1 13 ? 16.698 5.013 5.883 1.00 13.10 13 VAL B CA 1
ATOM 821 C C . VAL B 1 13 ? 17.645 6.112 5.440 1.00 13.73 13 VAL B C 1
ATOM 822 O O . VAL B 1 13 ? 17.398 7.291 5.699 1.00 14.44 13 VAL B O 1
ATOM 826 N N . SER B 1 14 ? 18.731 5.733 4.783 1.00 14.78 14 SER B N 1
ATOM 827 C CA . SER B 1 14 ? 19.727 6.722 4.378 1.00 15.06 14 SER B CA 1
ATOM 828 C C . SER B 1 14 ? 19.168 7.751 3.416 1.00 14.60 14 SER B C 1
ATOM 829 O O . SER B 1 14 ? 19.505 8.931 3.537 1.00 16.69 14 SER B O 1
ATOM 832 N N . THR B 1 15 ? 18.311 7.323 2.472 1.00 12.84 15 THR B N 1
ATOM 833 C CA . THR B 1 15 ? 17.848 8.263 1.458 1.00 12.90 15 THR B CA 1
ATOM 834 C C . THR B 1 15 ? 16.965 9.340 2.103 1.00 13.00 15 THR B C 1
ATOM 835 O O . THR B 1 15 ? 17.037 10.527 1.776 1.00 14.60 15 THR B O 1
ATOM 839 N N . PHE B 1 16 ? 16.166 8.950 3.085 1.00 12.55 16 PHE B N 1
ATOM 840 C CA . PHE B 1 16 ? 15.354 9.863 3.801 1.00 13.04 16 PHE B CA 1
ATOM 841 C C . PHE B 1 16 ? 16.214 10.958 4.460 1.00 14.80 16 PHE B C 1
ATOM 842 O O . PHE B 1 16 ? 15.913 12.127 4.239 1.00 15.44 16 PHE B O 1
ATOM 850 N N . HIS B 1 17 ? 17.260 10.575 5.202 1.00 15.46 17 HIS B N 1
ATOM 851 C CA . HIS B 1 17 ? 18.146 11.555 5.906 1.00 17.45 17 HIS B CA 1
ATOM 852 C C . HIS B 1 17 ? 19.008 12.436 5.019 1.00 18.38 17 HIS B C 1
ATOM 853 O O . HIS B 1 17 ? 19.324 13.602 5.402 1.00 19.42 17 HIS B O 1
ATOM 860 N N . LYS B 1 18 ? 19.257 11.930 3.802 1.00 18.27 18 LYS B N 1
ATOM 861 C CA . LYS B 1 18 ? 19.981 12.676 2.760 1.00 19.51 18 LYS B CA 1
ATOM 862 C C . LYS B 1 18 ? 19.233 13.980 2.553 1.00 19.63 18 LYS B C 1
ATOM 863 O O . LYS B 1 18 ? 19.884 15.028 2.364 1.00 21.07 18 LYS B O 1
ATOM 869 N N . TYR B 1 19 ? 17.898 13.923 2.601 1.00 17.99 19 TYR B N 1
ATOM 870 C CA . TYR B 1 19 ? 17.009 15.073 2.303 1.00 18.14 19 TYR B CA 1
ATOM 871 C C . TYR B 1 19 ? 16.452 15.700 3.548 1.00 18.72 19 TYR B C 1
ATOM 872 O O . TYR B 1 19 ? 16.425 16.934 3.630 1.00 20.24 19 TYR B O 1
ATOM 881 N N . SER B 1 20 ? 16.087 14.897 4.551 1.00 18.32 20 SER B N 1
ATOM 882 C CA . SER B 1 20 ? 15.475 15.485 5.761 1.00 17.65 20 SER B CA 1
ATOM 883 C C . SER B 1 20 ? 16.414 16.399 6.550 1.00 18.22 20 SER B C 1
ATOM 884 O O . SER B 1 20 ? 15.959 17.278 7.226 1.00 19.19 20 SER B O 1
ATOM 887 N N . GLY B 1 21 ? 17.703 16.183 6.415 1.00 20.45 21 GLY B N 1
ATOM 888 C CA . GLY B 1 21 ? 18.684 16.889 7.222 1.00 22.20 21 GLY B CA 1
ATOM 889 C C . GLY B 1 21 ? 19.090 18.198 6.591 1.00 22.95 21 GLY B C 1
ATOM 890 O O . GLY B 1 21 ? 19.923 18.887 7.159 1.00 24.41 21 GLY B O 1
ATOM 891 N N . LYS B 1 22 ? 18.510 18.545 5.441 1.00 22.76 22 LYS B N 1
ATOM 892 C CA . LYS B 1 22 ? 18.938 19.735 4.675 1.00 23.95 22 LYS B CA 1
ATOM 893 C C . LYS B 1 22 ? 18.511 21.028 5.353 1.00 25.28 22 LYS B C 1
ATOM 894 O O . LYS B 1 22 ? 19.349 21.948 5.539 1.00 25.86 22 LYS B O 1
ATOM 900 N N . GLU B 1 23 ? 17.254 21.074 5.786 1.00 24.92 23 GLU B N 1
ATOM 901 C CA . GLU B 1 23 ? 16.661 22.281 6.390 1.00 26.13 23 GLU B CA 1
ATOM 902 C C . GLU B 1 23 ? 15.834 21.975 7.626 1.00 25.89 23 GLU B C 1
ATOM 903 O O . GLU B 1 23 ? 15.158 20.916 7.721 1.00 26.55 23 GLU B O 1
ATOM 909 N N . GLY B 1 24 ? 15.840 22.924 8.556 1.00 25.50 24 GLY B N 1
ATOM 910 C CA . GLY B 1 24 ? 14.948 22.888 9.710 1.00 25.77 24 GLY B CA 1
ATOM 911 C C . GLY B 1 24 ? 15.067 21.624 10.522 1.00 24.33 24 GLY B C 1
ATOM 912 O O . GLY B 1 24 ? 16.177 21.167 10.852 1.00 26.13 24 GLY B O 1
ATOM 913 N N . ASP B 1 25 ? 13.941 21.032 10.850 1.00 25.84 25 ASP B N 1
ATOM 914 C CA . ASP B 1 25 ? 13.898 19.669 11.481 1.00 24.59 25 ASP B CA 1
ATOM 915 C C . ASP B 1 25 ? 14.677 18.659 10.647 1.00 23.18 25 ASP B C 1
ATOM 916 O O . ASP B 1 25 ? 14.286 18.352 9.510 1.00 23.60 25 ASP B O 1
ATOM 921 N N . LYS B 1 26 ? 15.820 18.230 11.165 1.00 23.27 26 LYS B N 1
ATOM 922 C CA . LYS B 1 26 ? 16.723 17.388 10.412 1.00 23.45 26 LYS B CA 1
ATOM 923 C C . LYS B 1 26 ? 16.122 15.987 10.231 1.00 21.97 26 LYS B C 1
ATOM 924 O O . LYS B 1 26 ? 16.761 15.155 9.556 1.00 24.09 26 LYS B O 1
ATOM 930 N N . PHE B 1 27 ? 14.961 15.747 10.853 1.00 21.95 27 PHE B N 1
ATOM 931 C CA . PHE B 1 27 ? 14.313 14.388 10.855 1.00 21.87 27 PHE B CA 1
ATOM 932 C C . PHE B 1 27 ? 12.923 14.277 10.183 1.00 21.04 27 PHE B C 1
ATOM 933 O O . PHE B 1 27 ? 12.232 13.230 10.244 1.00 20.54 27 PHE B O 1
ATOM 941 N N . LYS B 1 28 ? 12.511 15.327 9.504 1.00 19.43 28 LYS B N 1
ATOM 942 C CA . LYS B 1 28 ? 11.288 15.381 8.742 1.00 19.51 28 LYS B CA 1
ATOM 943 C C . LYS B 1 28 ? 11.619 16.093 7.441 1.00 17.99 28 LYS B C 1
ATOM 944 O O . LYS B 1 28 ? 12.622 16.879 7.371 1.00 16.62 28 LYS B O 1
ATOM 950 N N . LEU B 1 29 ? 10.845 15.759 6.422 1.00 17.37 29 LEU B N 1
ATOM 951 C CA . LEU B 1 29 ? 10.904 16.357 5.066 1.00 16.87 29 LEU B CA 1
ATOM 952 C C . LEU B 1 29 ? 9.901 17.494 4.964 1.00 18.23 29 LEU B C 1
ATOM 953 O O . LEU B 1 29 ? 8.718 17.294 5.056 1.00 19.49 29 LEU B O 1
ATOM 958 N N . ASN B 1 30 ? 10.385 18.717 4.722 1.00 21.48 30 ASN B N 1
ATOM 959 C CA . ASN B 1 30 ? 9.475 19.773 4.378 1.00 23.64 30 ASN B CA 1
ATOM 960 C C . ASN B 1 30 ? 9.128 19.706 2.854 1.00 24.66 30 ASN B C 1
ATOM 961 O O . ASN B 1 30 ? 9.544 18.737 2.141 1.00 23.76 30 ASN B O 1
ATOM 966 N N . LYS B 1 31 ? 8.372 20.678 2.331 1.00 25.21 31 LYS B N 1
ATOM 967 C CA . LYS B 1 31 ? 7.976 20.612 0.909 1.00 25.09 31 LYS B CA 1
ATOM 968 C C . LYS B 1 31 ? 9.150 20.577 -0.075 1.00 23.34 31 LYS B C 1
ATOM 969 O O . LYS B 1 31 ? 9.117 19.805 -1.031 1.00 22.75 31 LYS B O 1
ATOM 975 N N . SER B 1 32 ? 10.190 21.380 0.163 1.00 22.95 32 SER B N 1
ATOM 976 C CA . SER B 1 32 ? 11.326 21.437 -0.763 1.00 22.70 32 SER B CA 1
ATOM 977 C C . SER B 1 32 ? 12.158 20.151 -0.725 1.00 21.62 32 SER B C 1
ATOM 978 O O . SER B 1 32 ? 12.642 19.656 -1.769 1.00 21.12 32 SER B O 1
ATOM 981 N N . GLU B 1 33 ? 12.329 19.604 0.484 1.00 20.05 33 GLU B N 1
ATOM 982 C CA . GLU B 1 33 ? 13.050 18.358 0.687 1.00 18.66 33 GLU B CA 1
ATOM 983 C C . GLU B 1 33 ? 12.284 17.188 0.055 1.00 17.77 33 GLU B C 1
ATOM 984 O O . GLU B 1 33 ? 12.935 16.334 -0.607 1.00 17.76 33 GLU B O 1
ATOM 990 N N . LEU B 1 34 ? 10.970 17.114 0.273 1.00 17.26 34 LEU B N 1
ATOM 991 C CA . LEU B 1 34 ? 10.181 16.031 -0.332 1.00 16.49 34 LEU B CA 1
ATOM 992 C C . LEU B 1 34 ? 10.246 16.130 -1.840 1.00 17.55 34 LEU B C 1
ATOM 993 O O . LEU B 1 34 ? 10.503 15.131 -2.548 1.00 16.68 34 LEU B O 1
ATOM 998 N N . LYS B 1 35 ? 10.058 17.343 -2.363 1.00 17.75 35 LYS B N 1
ATOM 999 C CA . LYS B 1 35 ? 10.157 17.512 -3.802 1.00 19.51 35 LYS B CA 1
ATOM 1000 C C . LYS B 1 35 ? 11.491 17.028 -4.367 1.00 17.43 35 LYS B C 1
ATOM 1001 O O . LYS B 1 35 ? 11.495 16.335 -5.415 1.00 18.96 35 LYS B O 1
ATOM 1007 N N A GLU B 1 36 ? 12.617 17.374 -3.721 0.50 18.21 36 GLU B N 1
ATOM 1008 N N B GLU B 1 36 ? 12.601 17.388 -3.724 0.50 18.44 36 GLU B N 1
ATOM 1009 C CA A GLU B 1 36 ? 13.950 16.991 -4.213 0.50 17.90 36 GLU B CA 1
ATOM 1010 C CA B GLU B 1 36 ? 13.905 16.985 -4.201 0.50 18.25 36 GLU B CA 1
ATOM 1011 C C A GLU B 1 36 ? 14.180 15.474 -4.120 0.50 17.36 36 GLU B C 1
ATOM 1012 C C B GLU B 1 36 ? 13.979 15.458 -4.224 0.50 17.44 36 GLU B C 1
ATOM 1013 O O A GLU B 1 36 ? 14.860 14.866 -4.959 0.50 17.89 36 GLU B O 1
ATOM 1014 O O B GLU B 1 36 ? 14.350 14.832 -5.240 0.50 17.05 36 GLU B O 1
ATOM 1025 N N . LEU B 1 37 ? 13.600 14.863 -3.094 1.00 17.17 37 LEU B N 1
ATOM 1026 C CA . LEU B 1 37 ? 13.685 13.399 -2.956 1.00 15.39 37 LEU B CA 1
ATOM 1027 C C . LEU B 1 37 ? 12.911 12.735 -4.063 1.00 15.34 37 LEU B C 1
ATOM 1028 O O . LEU B 1 37 ? 13.434 11.853 -4.728 1.00 15.06 37 LEU B O 1
ATOM 1033 N N . LEU B 1 38 ? 11.665 13.136 -4.291 1.00 14.68 38 LEU B N 1
ATOM 1034 C CA . LEU B 1 38 ? 10.896 12.526 -5.371 1.00 17.31 38 LEU B CA 1
ATOM 1035 C C . LEU B 1 38 ? 11.536 12.673 -6.743 1.00 17.95 38 LEU B C 1
ATOM 1036 O O . LEU B 1 38 ? 11.659 11.694 -7.518 1.00 18.25 38 LEU B O 1
ATOM 1041 N N . THR B 1 39 ? 11.950 13.908 -7.059 1.00 19.36 39 THR B N 1
ATOM 1042 C CA . THR B 1 39 ? 12.557 14.186 -8.364 1.00 19.27 39 THR B CA 1
ATOM 1043 C C . THR B 1 39 ? 13.872 13.443 -8.622 1.00 19.56 39 THR B C 1
ATOM 1044 O O . THR B 1 39 ? 14.072 12.865 -9.695 1.00 19.62 39 THR B O 1
ATOM 1048 N N A ARG B 1 40 ? 14.785 13.474 -7.657 0.50 17.49 40 ARG B N 1
ATOM 1049 N N B ARG B 1 40 ? 14.745 13.427 -7.629 0.50 17.22 40 ARG B N 1
ATOM 1050 C CA A ARG B 1 40 ? 16.066 12.819 -7.863 0.50 17.35 40 ARG B CA 1
ATOM 1051 C CA B ARG B 1 40 ? 16.058 12.857 -7.819 0.50 16.75 40 ARG B CA 1
ATOM 1052 C C A ARG B 1 40 ? 15.936 11.310 -7.676 0.50 15.43 40 ARG B C 1
ATOM 1053 C C B ARG B 1 40 ? 16.136 11.365 -7.506 0.50 15.33 40 ARG B C 1
ATOM 1054 O O A ARG B 1 40 ? 16.444 10.538 -8.457 0.50 16.66 40 ARG B O 1
ATOM 1055 O O B ARG B 1 40 ? 17.018 10.652 -8.028 0.50 15.55 40 ARG B O 1
ATOM 1070 N N . GLU B 1 41 ? 15.247 10.906 -6.617 1.00 14.88 41 GLU B N 1
ATOM 1071 C CA . GLU B 1 41 ? 15.351 9.486 -6.124 1.00 13.87 41 GLU B CA 1
ATOM 1072 C C . GLU B 1 41 ? 14.246 8.571 -6.643 1.00 13.14 41 GLU B C 1
ATOM 1073 O O . GLU B 1 41 ? 14.417 7.355 -6.669 1.00 14.22 41 GLU B O 1
ATOM 1079 N N . LEU B 1 42 ? 13.144 9.143 -7.060 1.00 14.99 42 LEU B N 1
ATOM 1080 C CA . LEU B 1 42 ? 11.982 8.352 -7.553 1.00 14.83 42 LEU B CA 1
ATOM 1081 C C . LEU B 1 42 ? 11.461 8.845 -8.921 1.00 14.25 42 LEU B C 1
ATOM 1082 O O . LEU B 1 42 ? 10.229 8.940 -9.105 1.00 16.24 42 LEU B O 1
ATOM 1087 N N . PRO B 1 43 ? 12.365 9.173 -9.840 1.00 16.98 43 PRO B N 1
ATOM 1088 C CA . PRO B 1 43 ? 11.938 9.750 -11.129 1.00 18.70 43 PRO B CA 1
ATOM 1089 C C . PRO B 1 43 ? 11.010 8.865 -12.003 1.00 22.31 43 PRO B C 1
ATOM 1090 O O . PRO B 1 43 ? 10.212 9.407 -12.810 1.00 23.98 43 PRO B O 1
ATOM 1094 N N . SER B 1 44 ? 11.089 7.536 -11.841 1.00 23.89 44 SER B N 1
ATOM 1095 C CA . SER B 1 44 ? 10.222 6.614 -12.568 1.00 24.87 44 SER B CA 1
ATOM 1096 C C . SER B 1 44 ? 8.808 6.758 -12.111 1.00 25.64 44 SER B C 1
ATOM 1097 O O . SER B 1 44 ? 7.865 6.417 -12.850 1.00 27.14 44 SER B O 1
ATOM 1100 N N . PHE B 1 45 ? 8.619 7.197 -10.872 1.00 25.58 45 PHE B N 1
ATOM 1101 C CA . PHE B 1 45 ? 7.286 7.145 -10.278 1.00 26.27 45 PHE B CA 1
ATOM 1102 C C . PHE B 1 45 ? 6.542 8.465 -10.172 1.00 28.10 45 PHE B C 1
ATOM 1103 O O . PHE B 1 45 ? 5.337 8.481 -10.004 1.00 30.76 45 PHE B O 1
ATOM 1111 N N . LEU B 1 46 ? 7.285 9.572 -10.146 1.00 29.70 46 LEU B N 1
ATOM 1112 C CA . LEU B 1 46 ? 6.734 10.923 -10.212 1.00 31.22 46 LEU B CA 1
ATOM 1113 C C . LEU B 1 46 ? 6.293 11.154 -11.659 1.00 32.48 46 LEU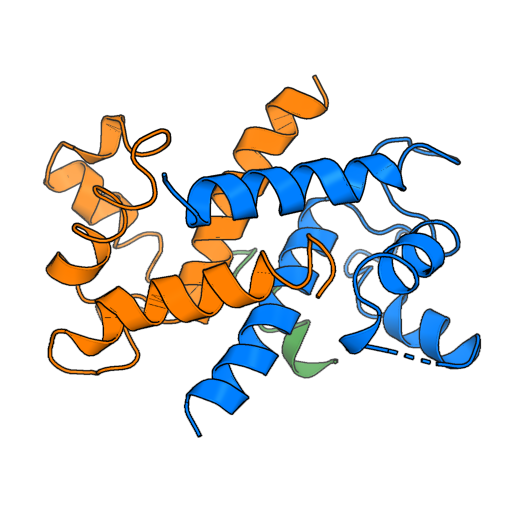 B C 1
ATOM 1114 O O . LEU B 1 46 ? 7.098 11.059 -12.579 1.00 34.61 46 LEU B O 1
ATOM 1119 N N . GLY B 1 47 ? 5.020 11.435 -11.869 1.00 33.48 47 GLY B N 1
ATOM 1120 C CA . GLY B 1 47 ? 4.553 11.782 -13.200 1.00 35.47 47 GLY B CA 1
ATOM 1121 C C . GLY B 1 47 ? 3.593 12.949 -13.107 1.00 36.58 47 GLY B C 1
ATOM 1122 O O . GLY B 1 47 ? 3.981 14.080 -13.368 1.00 36.98 47 GLY B O 1
ATOM 1123 N N . LYS B 1 48 ? 2.348 12.658 -12.714 1.00 37.55 48 LYS B N 1
ATOM 1124 C CA . LYS B 1 48 ? 1.295 13.667 -12.512 1.00 37.64 48 LYS B CA 1
ATOM 1125 C C . LYS B 1 48 ? 1.691 14.765 -11.494 1.00 38.07 48 LYS B C 1
ATOM 1126 O O . LYS B 1 48 ? 1.179 15.897 -11.556 1.00 37.31 48 LYS B O 1
ATOM 1128 N N . ARG B 1 49 ? 2.608 14.417 -10.584 1.00 38.66 49 ARG B N 1
ATOM 1129 C CA . ARG B 1 49 ? 2.933 15.256 -9.416 1.00 38.87 49 ARG B CA 1
ATOM 1130 C C . ARG B 1 49 ? 3.851 16.418 -9.772 1.00 39.01 49 ARG B C 1
ATOM 1131 O O . ARG B 1 49 ? 4.133 17.270 -8.923 1.00 39.06 49 ARG B O 1
ATOM 1133 N N . THR B 1 50 ? 4.292 16.468 -11.035 1.00 38.68 50 THR B N 1
ATOM 1134 C CA . THR B 1 50 ? 5.077 17.596 -11.546 1.00 37.97 50 THR B CA 1
ATOM 1135 C C . THR B 1 50 ? 4.339 18.903 -11.323 1.00 36.18 50 THR B C 1
ATOM 1136 O O . THR B 1 50 ? 4.953 19.905 -10.955 1.00 36.99 50 THR B O 1
ATOM 1140 N N . ASP B 1 51 ? 3.024 18.883 -11.536 1.00 33.26 51 ASP B N 1
ATOM 1141 C CA . ASP B 1 51 ? 2.192 20.075 -11.322 1.00 29.86 51 ASP B CA 1
ATOM 1142 C C . ASP B 1 51 ? 2.280 20.454 -9.820 1.00 26.31 51 ASP B C 1
ATOM 1143 O O . ASP B 1 51 ? 2.176 19.573 -8.963 1.00 24.22 51 ASP B O 1
ATOM 1148 N N . GLU B 1 52 ? 2.500 21.742 -9.508 1.00 23.35 52 GLU B N 1
ATOM 1149 C CA . GLU B 1 52 ? 2.655 22.173 -8.127 1.00 21.92 52 GLU B CA 1
ATOM 1150 C C . GLU B 1 52 ? 1.462 21.846 -7.230 1.00 21.38 52 GLU B C 1
ATOM 1151 O O . GLU B 1 52 ? 1.644 21.334 -6.093 1.00 20.73 52 GLU B O 1
ATOM 1157 N N . ALA B 1 53 ? 0.235 22.129 -7.702 1.00 20.76 53 ALA B N 1
ATOM 1158 C CA . ALA B 1 53 ? -0.969 21.821 -6.914 1.00 20.80 53 ALA B CA 1
ATOM 1159 C C . ALA B 1 53 ? -1.091 20.321 -6.689 1.00 21.47 53 ALA B C 1
ATOM 1160 O O . ALA B 1 53 ? -1.532 19.895 -5.599 1.00 21.73 53 ALA B O 1
ATOM 1162 N N . ALA B 1 54 ? -0.750 19.541 -7.717 1.00 22.03 54 ALA B N 1
ATOM 1163 C CA . ALA B 1 54 ? -0.761 18.049 -7.600 1.00 22.02 54 ALA B CA 1
ATOM 1164 C C . ALA B 1 54 ? 0.291 17.560 -6.603 1.00 22.13 54 ALA B C 1
ATOM 1165 O O . ALA B 1 54 ? 0.007 16.655 -5.780 1.00 22.53 54 ALA B O 1
ATOM 1167 N N . PHE B 1 55 ? 1.495 18.146 -6.646 1.00 19.46 55 PHE B N 1
ATOM 1168 C CA . PHE B 1 55 ? 2.505 17.761 -5.669 1.00 19.94 55 PHE B CA 1
ATOM 1169 C C . PHE B 1 55 ? 1.999 18.144 -4.289 1.00 18.48 55 PHE B C 1
ATOM 1170 O O . PHE B 1 55 ? 2.192 17.379 -3.353 1.00 18.81 55 PHE B O 1
ATOM 1178 N N . GLN B 1 56 ? 1.380 19.340 -4.120 1.00 18.06 56 GLN B N 1
ATOM 1179 C CA . GLN B 1 56 ? 0.938 19.698 -2.770 1.00 17.74 56 GLN B CA 1
ATOM 1180 C C . GLN B 1 56 ? -0.170 18.789 -2.300 1.00 17.79 56 GLN B C 1
ATOM 1181 O O . GLN B 1 56 ? -0.279 18.517 -1.122 1.00 18.19 56 GLN B O 1
ATOM 1187 N N . LYS B 1 57 ? -0.976 18.299 -3.218 1.00 19.89 57 LYS B N 1
ATOM 1188 C CA . LYS B 1 57 ? -1.993 17.328 -2.846 1.00 21.93 57 LYS B CA 1
ATOM 1189 C C . LYS B 1 57 ? -1.360 16.008 -2.370 1.00 21.44 57 LYS B C 1
ATOM 1190 O O . LYS B 1 57 ? -1.754 15.463 -1.316 1.00 22.89 57 LYS B O 1
ATOM 1196 N N . LEU B 1 58 ? -0.374 15.521 -3.118 1.00 20.62 58 LEU B N 1
ATOM 1197 C CA . LEU B 1 58 ? 0.341 14.315 -2.676 1.00 21.11 58 LEU B CA 1
ATOM 1198 C C . LEU B 1 58 ? 0.918 14.500 -1.274 1.00 21.32 58 LEU B C 1
ATOM 1199 O O . LEU B 1 58 ? 0.730 13.663 -0.352 1.00 21.51 58 LEU B O 1
ATOM 1204 N N . MET B 1 59 ? 1.568 15.639 -1.098 1.00 22.54 59 MET B N 1
ATOM 1205 C CA . MET B 1 59 ? 2.111 15.976 0.173 1.00 23.06 59 MET B CA 1
ATOM 1206 C C . MET B 1 59 ? 1.068 15.973 1.292 1.00 24.26 59 MET B C 1
ATOM 1207 O O . MET B 1 59 ? 1.342 15.457 2.392 1.00 22.43 59 MET B O 1
ATOM 1212 N N A SER B 1 60 ? -0.116 16.540 1.045 0.60 23.88 60 SER B N 1
ATOM 1213 N N B SER B 1 60 ? -0.097 16.567 1.020 0.40 23.08 60 SER B N 1
ATOM 1214 C CA A SER B 1 60 ? -1.136 16.598 2.106 0.60 24.94 60 SER B CA 1
ATOM 1215 C CA B SER B 1 60 ? -1.169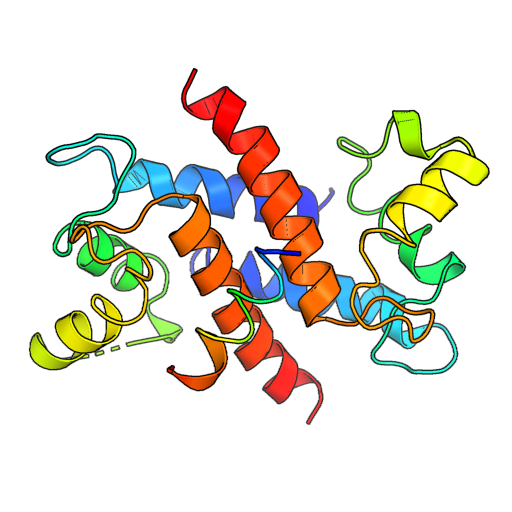 16.603 2.005 0.40 22.99 60 SER B CA 1
ATOM 1216 C C A SER B 1 60 ? -1.764 15.229 2.411 0.60 24.90 60 SER B C 1
ATOM 1217 C C B SER B 1 60 ? -1.488 15.182 2.419 0.40 23.75 60 SER B C 1
ATOM 1218 O O A SER B 1 60 ? -2.196 14.979 3.536 0.60 24.81 60 SER B O 1
ATOM 1219 O O B SER B 1 60 ? -1.421 14.860 3.618 0.40 22.69 60 SER B O 1
ATOM 1224 N N . ASN B 1 61 ? -1.786 14.346 1.417 1.00 24.10 61 ASN B N 1
ATOM 1225 C CA . ASN B 1 61 ? -2.124 12.930 1.647 1.00 26.27 61 ASN B CA 1
ATOM 1226 C C . ASN B 1 61 ? -1.055 12.172 2.448 1.00 25.56 61 ASN B C 1
ATOM 1227 O O . ASN B 1 61 ? -1.409 11.349 3.301 1.00 27.87 61 ASN B O 1
ATOM 1232 N N . LEU B 1 62 ? 0.232 12.410 2.190 1.00 25.65 62 LEU B N 1
ATOM 1233 C CA . LEU B 1 62 ? 1.304 11.740 2.974 1.00 24.09 62 LEU B CA 1
ATOM 1234 C C . LEU B 1 62 ? 1.340 12.175 4.438 1.00 25.12 62 LEU B C 1
ATOM 1235 O O . LEU B 1 62 ? 1.707 11.391 5.344 1.00 25.83 62 LEU B O 1
ATOM 1240 N N . ASP B 1 63 ? 0.996 13.447 4.678 1.00 23.97 63 ASP B N 1
ATOM 1241 C CA . ASP B 1 63 ? 1.181 14.063 5.966 1.00 25.73 63 ASP B CA 1
ATOM 1242 C C . ASP B 1 63 ? -0.063 13.740 6.758 1.00 26.81 63 ASP B C 1
ATOM 1243 O O . ASP B 1 63 ? -0.967 14.570 6.917 1.00 28.35 63 ASP B O 1
ATOM 1248 N N . SER B 1 64 ? -0.109 12.531 7.296 1.00 26.81 64 SER B N 1
ATOM 1249 C CA . SER B 1 64 ? -1.320 12.060 7.947 1.00 29.12 64 SER B CA 1
ATOM 1250 C C . SER B 1 64 ? -1.533 12.618 9.380 1.00 29.58 64 SER B C 1
ATOM 1251 O O . SER B 1 64 ? -2.659 12.663 9.856 1.00 29.92 64 SER B O 1
ATOM 1254 N N . ASN B 1 65 ? -0.480 13.056 10.055 1.00 29.78 65 ASN B N 1
ATOM 1255 C CA . ASN B 1 65 ? -0.647 13.728 11.351 1.00 30.00 65 ASN B CA 1
ATOM 1256 C C . ASN B 1 65 ? -0.681 15.281 11.301 1.00 30.43 65 ASN B C 1
ATOM 1257 O O . ASN B 1 65 ? -0.586 15.935 12.345 1.00 30.54 65 ASN B O 1
ATOM 1262 N N . ARG B 1 66 ? -0.747 15.858 10.102 1.00 30.82 66 ARG B N 1
ATOM 1263 C CA . ARG B 1 66 ? -1.012 17.307 9.886 1.00 30.94 66 ARG B CA 1
ATOM 1264 C C . ARG B 1 66 ? -0.023 18.331 10.489 1.00 30.29 66 ARG B C 1
ATOM 1265 O O . ARG B 1 66 ? -0.399 19.477 10.849 1.00 30.22 66 ARG B O 1
ATOM 1273 N N . ASP B 1 67 ? 1.247 17.976 10.555 1.00 28.50 67 ASP B N 1
ATOM 1274 C CA . ASP B 1 67 ? 2.216 18.868 11.198 1.00 28.17 67 ASP B CA 1
ATOM 1275 C C . ASP B 1 67 ? 3.053 19.572 10.139 1.00 26.52 67 ASP B C 1
ATOM 1276 O O . ASP B 1 67 ? 4.141 20.116 10.435 1.00 26.95 67 ASP B O 1
ATOM 1281 N N . ASN B 1 68 ? 2.555 19.533 8.905 1.00 26.44 68 ASN B N 1
ATOM 1282 C CA . ASN B 1 68 ? 3.237 20.125 7.746 1.00 26.74 68 ASN B CA 1
ATOM 1283 C C . ASN B 1 68 ? 4.475 19.494 7.141 1.00 25.81 68 ASN B C 1
ATOM 1284 O O . ASN B 1 68 ? 4.986 20.042 6.149 1.00 25.16 68 ASN B O 1
ATOM 1289 N N . GLU B 1 69 ? 4.941 18.364 7.696 1.00 23.84 69 GLU B N 1
ATOM 1290 C CA . GLU B 1 69 ? 6.133 17.711 7.175 1.00 21.36 69 GLU B CA 1
ATOM 1291 C C . GLU B 1 69 ? 5.829 16.236 7.005 1.00 20.57 69 GLU B C 1
ATOM 1292 O O . GLU B 1 69 ? 4.788 15.737 7.446 1.00 20.93 69 GLU B O 1
ATOM 1298 N N . VAL B 1 70 ? 6.735 15.549 6.334 1.00 17.92 70 VAL B N 1
ATOM 1299 C CA . VAL B 1 70 ? 6.596 14.083 6.192 1.00 16.38 70 VAL B CA 1
ATOM 1300 C C . VAL B 1 70 ? 7.683 13.459 7.063 1.00 15.99 70 VAL B C 1
ATOM 1301 O O . VAL B 1 70 ? 8.885 13.628 6.843 1.00 15.77 70 VAL B O 1
ATOM 1305 N N . ASP B 1 71 ? 7.257 12.742 8.123 1.00 14.71 71 ASP B N 1
ATOM 1306 C CA . ASP B 1 71 ? 8.240 12.103 8.988 1.00 15.08 71 ASP B CA 1
ATOM 1307 C C . ASP B 1 71 ? 8.551 10.710 8.446 1.00 13.71 71 ASP B C 1
ATOM 1308 O O . ASP B 1 71 ? 8.009 10.321 7.417 1.00 13.32 71 ASP B O 1
ATOM 1313 N N . PHE B 1 72 ? 9.420 9.997 9.145 1.00 12.70 72 PHE B N 1
ATOM 1314 C CA . PHE B 1 72 ? 9.935 8.768 8.574 1.00 10.57 72 PHE B CA 1
ATOM 1315 C C . PHE B 1 72 ? 8.810 7.724 8.409 1.00 11.48 72 PHE B C 1
ATOM 1316 O O . PHE B 1 72 ? 8.783 7.016 7.416 1.00 11.73 72 PHE B O 1
ATOM 1324 N N . GLN B 1 73 ? 7.920 7.603 9.403 1.00 11.93 73 GLN B N 1
ATOM 1325 C CA . GLN B 1 73 ? 6.789 6.684 9.282 1.00 12.14 73 GLN B CA 1
ATOM 1326 C C . GLN B 1 73 ? 5.929 7.010 8.074 1.00 11.41 73 GLN B C 1
ATOM 1327 O O . GLN B 1 73 ? 5.595 6.076 7.298 1.00 12.35 73 GLN B O 1
ATOM 1333 N N . GLU B 1 74 ? 5.624 8.302 7.887 1.00 11.65 74 GLU B N 1
ATOM 1334 C CA . GLU B 1 74 ? 4.797 8.719 6.739 1.00 12.37 74 GLU B CA 1
ATOM 1335 C C . GLU B 1 74 ? 5.494 8.405 5.397 1.00 12.31 74 GLU B C 1
ATOM 1336 O O . GLU B 1 74 ? 4.848 7.994 4.407 1.00 11.77 74 GLU B O 1
ATOM 1342 N N . TYR B 1 75 ? 6.815 8.597 5.384 1.00 9.79 75 TYR B N 1
ATOM 1343 C CA . TYR B 1 75 ? 7.632 8.283 4.229 1.00 10.93 75 TYR B CA 1
ATOM 1344 C C . TYR B 1 75 ? 7.624 6.755 3.958 1.00 10.06 75 TYR B C 1
ATOM 1345 O O . TYR B 1 75 ? 7.558 6.329 2.807 1.00 11.09 75 TYR B O 1
ATOM 1354 N N . CYS B 1 76 ? 7.716 5.933 5.004 1.00 9.94 76 CYS B N 1
ATOM 1355 C CA . CYS B 1 76 ? 7.592 4.474 4.784 1.00 11.44 76 CYS B CA 1
ATOM 1356 C C . CYS B 1 76 ? 6.265 4.052 4.214 1.00 11.26 76 CYS B C 1
ATOM 1357 O O . CYS B 1 76 ? 6.234 3.122 3.375 1.00 11.51 76 CYS B O 1
ATOM 1360 N N . VAL B 1 77 ? 5.177 4.676 4.688 1.00 10.90 77 VAL B N 1
ATOM 1361 C CA . VAL B 1 77 ? 3.855 4.405 4.163 1.00 12.99 77 VAL B CA 1
ATOM 1362 C C . VAL B 1 77 ? 3.830 4.785 2.678 1.00 12.72 77 VAL B C 1
ATOM 1363 O O . VAL B 1 77 ? 3.311 4.039 1.874 1.00 12.00 77 VAL B O 1
ATOM 1367 N N . PHE B 1 78 ? 4.373 5.961 2.340 1.00 12.32 78 PHE B N 1
ATOM 1368 C CA . PHE B 1 78 ? 4.529 6.366 0.945 1.00 11.89 78 PHE B CA 1
ATOM 1369 C C . PHE B 1 78 ? 5.221 5.292 0.121 1.00 12.80 78 PHE B C 1
ATOM 1370 O O . PHE B 1 78 ? 4.724 4.852 -0.909 1.00 11.66 78 PHE B O 1
ATOM 1378 N N . LEU B 1 79 ? 6.417 4.888 0.551 1.00 12.03 79 LEU B N 1
ATOM 1379 C CA . LEU B 1 79 ? 7.160 3.843 -0.194 1.00 11.84 79 LEU B CA 1
ATOM 1380 C C . LEU B 1 79 ? 6.372 2.530 -0.296 1.00 11.23 79 LEU B C 1
ATOM 1381 O O . LEU B 1 79 ? 6.363 1.904 -1.356 1.00 12.04 79 LEU B O 1
ATOM 1386 N N . SER B 1 80 ? 5.668 2.148 0.778 1.00 10.64 80 SER B N 1
ATOM 1387 C CA . SER B 1 80 ? 4.849 0.949 0.732 1.00 11.09 80 SER B CA 1
ATOM 1388 C C . SER B 1 80 ? 3.686 1.062 -0.298 1.00 11.98 80 SER B C 1
ATOM 1389 O O . SER B 1 80 ? 3.253 0.060 -0.863 1.00 11.82 80 SER B O 1
ATOM 1392 N N . CYS B 1 81 ? 3.119 2.247 -0.421 1.00 12.61 81 CYS B N 1
ATOM 1393 C CA . CYS B 1 81 ? 2.133 2.482 -1.452 1.00 13.95 81 CYS B CA 1
ATOM 1394 C C . CYS B 1 81 ? 2.694 2.346 -2.872 1.00 13.58 81 CYS B C 1
ATOM 1395 O O . CYS B 1 81 ? 2.042 1.742 -3.711 1.00 14.36 81 CYS B O 1
ATOM 1398 N N . ILE B 1 82 ? 3.908 2.837 -3.107 1.00 12.90 82 ILE B N 1
ATOM 1399 C CA . ILE B 1 82 ? 4.570 2.618 -4.384 1.00 12.90 82 ILE B CA 1
ATOM 1400 C C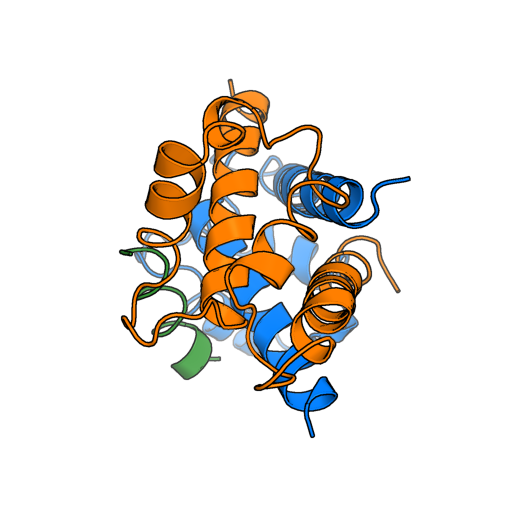 . ILE B 1 82 ? 4.848 1.134 -4.599 1.00 12.05 82 ILE B C 1
ATOM 1401 O O . ILE B 1 82 ? 4.570 0.611 -5.679 1.00 12.99 82 ILE B O 1
ATOM 1406 N N . ALA B 1 83 ? 5.374 0.450 -3.581 1.00 11.05 83 ALA B N 1
ATOM 1407 C CA . ALA B 1 83 ? 5.589 -0.990 -3.728 1.00 10.42 83 ALA B CA 1
ATOM 1408 C C . ALA B 1 83 ? 4.275 -1.755 -4.040 1.00 11.76 83 ALA B C 1
ATOM 1409 O O . ALA B 1 83 ? 4.285 -2.723 -4.827 1.00 12.74 83 ALA B O 1
ATOM 1411 N N . MET B 1 84 ? 3.163 -1.357 -3.388 1.00 13.05 84 MET B N 1
ATOM 1412 C CA . MET B 1 84 ? 1.887 -2.057 -3.588 1.00 14.14 84 MET B CA 1
ATOM 1413 C C . MET B 1 84 ? 1.382 -1.769 -4.986 1.00 14.63 84 MET B C 1
ATOM 1414 O O . MET B 1 84 ? 0.836 -2.666 -5.608 1.00 14.01 84 MET B O 1
ATOM 1419 N N . MET B 1 85 ? 1.602 -0.539 -5.460 1.00 14.99 85 MET B N 1
ATOM 1420 C CA . MET B 1 85 ? 1.295 -0.153 -6.884 1.00 16.81 85 MET B CA 1
ATOM 1421 C C . MET B 1 85 ? 2.048 -1.071 -7.844 1.00 17.20 85 MET B C 1
ATOM 1422 O O . MET B 1 85 ? 1.455 -1.663 -8.799 1.00 18.22 85 MET B O 1
ATOM 1427 N N . CYS B 1 86 ? 3.344 -1.248 -7.611 1.00 14.63 86 CYS B N 1
ATOM 1428 C CA . CYS B 1 86 ? 4.134 -1.999 -8.567 1.00 15.49 86 CYS B CA 1
ATOM 1429 C C . CYS B 1 86 ? 3.782 -3.481 -8.430 1.00 15.08 86 CYS B C 1
ATOM 1430 O O . CYS B 1 86 ? 3.828 -4.249 -9.370 1.00 16.78 86 CYS B O 1
ATOM 1433 N N . ASN B 1 87 ? 3.413 -3.907 -7.236 1.00 14.24 87 ASN B N 1
ATOM 1434 C CA . ASN B 1 87 ? 3.116 -5.296 -7.041 1.00 15.83 87 ASN B CA 1
ATOM 1435 C C . ASN B 1 87 ? 1.832 -5.694 -7.834 1.00 17.00 87 ASN B C 1
ATOM 1436 O O . ASN B 1 87 ? 1.697 -6.834 -8.285 1.00 17.45 87 ASN B O 1
ATOM 1441 N N . GLU B 1 88 ? 0.881 -4.781 -7.946 1.00 18.67 88 GLU B N 1
ATOM 1442 C CA . GLU B 1 88 ? -0.293 -5.081 -8.821 1.00 23.32 88 GLU B CA 1
ATOM 1443 C C . GLU B 1 88 ? 0.140 -5.589 -10.213 1.00 25.14 88 GLU B C 1
ATOM 1444 O O . GLU B 1 88 ? -0.401 -6.566 -10.751 1.00 24.93 88 GLU B O 1
ATOM 1450 N N . PHE B 1 89 ? 1.198 -4.976 -10.724 1.00 27.74 89 PHE B N 1
ATOM 1451 C CA . PHE B 1 89 ? 1.742 -5.310 -12.021 1.00 28.93 89 PHE B CA 1
ATOM 1452 C C . PHE B 1 89 ? 2.481 -6.644 -12.034 1.00 30.15 89 PHE B C 1
ATOM 1453 O O . PHE B 1 89 ? 2.432 -7.363 -13.047 1.00 31.92 89 PHE B O 1
ATOM 1461 N N . PHE B 1 90 ? 3.133 -6.992 -10.926 1.00 29.82 90 PHE B N 1
ATOM 1462 C CA . PHE B 1 90 ? 3.782 -8.282 -10.825 1.00 29.72 90 PHE B CA 1
ATOM 1463 C C . PHE B 1 90 ? 2.757 -9.396 -10.836 1.00 29.43 90 PHE B C 1
ATOM 1464 O O . PHE B 1 90 ? 2.929 -10.372 -11.591 1.00 29.97 90 PHE B O 1
ATOM 1472 N N . GLU B 1 91 ? 1.693 -9.243 -10.047 1.00 27.68 91 GLU B N 1
ATOM 1473 C CA . GLU B 1 91 ? 0.697 -10.277 -9.881 1.00 28.82 91 GLU B CA 1
ATOM 1474 C C . GLU B 1 91 ? -0.093 -10.473 -11.162 1.00 30.05 91 GLU B C 1
ATOM 1475 O O . GLU B 1 91 ? -0.295 -11.613 -11.582 1.00 30.46 91 GLU B O 1
ATOM 1481 N N . GLY B 1 92 ? -0.465 -9.373 -11.812 1.00 29.87 92 GLY B N 1
ATOM 1482 C CA . GLY B 1 92 ? -1.327 -9.480 -13.019 1.00 31.55 92 GLY B CA 1
ATOM 1483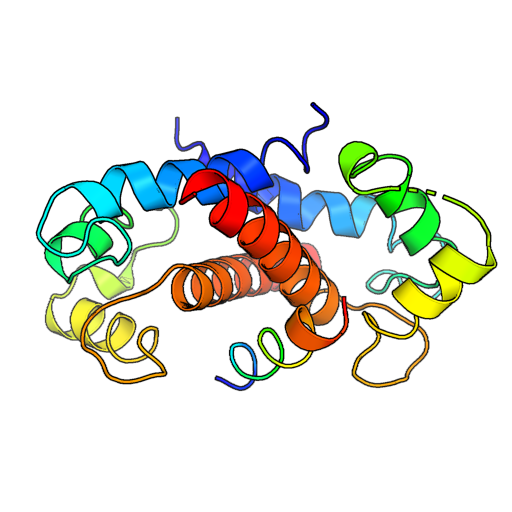 C C . GLY B 1 92 ? -2.652 -10.171 -12.716 1.00 31.20 92 GLY B C 1
ATOM 1484 O O . GLY B 1 92 ? -3.221 -9.966 -11.644 1.00 32.79 92 GLY B O 1
ATOM 1485 N N . ASP C 2 1 ? -4.216 7.489 6.844 1.00 36.37 1908 ASP P N 1
ATOM 1486 C CA . ASP C 2 1 ? -4.178 6.169 6.152 1.00 35.66 1908 ASP P CA 1
ATOM 1487 C C . ASP C 2 1 ? -4.627 5.025 7.025 1.00 34.16 1908 ASP P C 1
ATOM 1488 O O . ASP C 2 1 ? -4.361 5.005 8.251 1.00 34.44 1908 ASP P O 1
ATOM 1493 N N . ALA C 2 2 ? -5.252 4.040 6.386 1.00 31.76 1909 ALA P N 1
ATOM 1494 C CA . ALA C 2 2 ? -5.352 2.733 6.989 1.00 30.01 1909 ALA P CA 1
ATOM 1495 C C . ALA C 2 2 ? -3.913 2.223 7.167 1.00 27.80 1909 ALA P C 1
ATOM 1496 O O . ALA C 2 2 ? -3.605 1.631 8.192 1.00 28.17 1909 ALA P O 1
ATOM 1498 N N . MET C 2 3 ? -3.033 2.506 6.203 1.00 25.75 1910 MET P N 1
ATOM 1499 C CA . MET C 2 3 ? -1.633 1.997 6.258 1.00 23.09 1910 MET P CA 1
ATOM 1500 C C . MET C 2 3 ? -0.856 2.606 7.430 1.00 20.17 1910 MET P C 1
ATOM 1501 O O . MET C 2 3 ? -0.164 1.894 8.151 1.00 17.72 1910 MET P O 1
ATOM 1506 N N A ASN C 2 4 ? -0.970 3.907 7.621 0.70 19.55 1911 ASN P N 1
ATOM 1507 N N B ASN C 2 4 ? -0.999 3.905 7.642 0.30 19.70 1911 ASN P N 1
ATOM 1508 C CA A ASN C 2 4 ? -0.311 4.556 8.750 0.70 19.21 1911 ASN P CA 1
ATOM 1509 C CA B ASN C 2 4 ? -0.322 4.550 8.760 0.30 19.23 1911 ASN P CA 1
ATOM 1510 C C A ASN C 2 4 ? -0.761 3.922 10.081 0.70 19.78 1911 ASN P C 1
ATOM 1511 C C B ASN C 2 4 ? -0.767 3.990 10.110 0.30 19.62 1911 ASN P C 1
ATOM 1512 O O A ASN C 2 4 ? 0.082 3.569 10.923 0.70 18.62 1911 ASN P O 1
ATOM 1513 O O B ASN C 2 4 ? 0.070 3.774 10.997 0.30 19.02 1911 ASN P O 1
ATOM 1522 N N . ARG C 2 5 ? -2.076 3.761 10.247 1.00 19.22 1912 ARG P N 1
ATOM 1523 C CA . ARG C 2 5 ? -2.643 3.072 11.394 1.00 20.22 1912 ARG P CA 1
ATOM 1524 C C . ARG C 2 5 ? -2.075 1.646 11.578 1.00 17.74 1912 ARG P C 1
ATOM 1525 O O . ARG C 2 5 ? -1.686 1.243 12.699 1.00 17.40 1912 ARG P O 1
ATOM 1527 N N . GLU C 2 6 ? -2.023 0.882 10.486 1.00 16.86 1913 GLU P N 1
ATOM 1528 C CA . GLU C 2 6 ? -1.492 -0.453 10.573 1.00 15.54 1913 GLU P CA 1
ATOM 1529 C C . GLU C 2 6 ? -0.019 -0.463 10.978 1.00 12.03 1913 GLU P C 1
ATOM 1530 O O . GLU C 2 6 ? 0.415 -1.395 11.664 1.00 11.97 1913 GLU P O 1
ATOM 1536 N N . VAL C 2 7 ? 0.761 0.467 10.449 1.00 13.10 1914 VAL P N 1
ATOM 1537 C CA . VAL C 2 7 ? 2.193 0.577 10.822 1.00 11.51 1914 VAL P CA 1
ATOM 1538 C C . VAL C 2 7 ? 2.293 0.870 12.323 1.00 12.82 1914 VAL P C 1
ATOM 1539 O O . VAL C 2 7 ? 3.099 0.224 13.022 1.00 11.35 1914 VAL P O 1
ATOM 1543 N N . SER C 2 8 ? 1.489 1.827 12.806 1.00 13.60 1915 SER P N 1
ATOM 1544 C CA . SER C 2 8 ? 1.551 2.135 14.233 1.00 14.07 1915 SER P CA 1
ATOM 1545 C C . SER C 2 8 ? 1.150 0.933 15.081 1.00 14.92 1915 SER P C 1
ATOM 1546 O O . SER C 2 8 ? 1.819 0.663 16.078 1.00 16.38 1915 SER P O 1
ATOM 1549 N N A SER C 2 9 ? 0.113 0.207 14.675 0.70 14.69 1916 SER P N 1
ATOM 1550 N N B SER C 2 9 ? 0.108 0.214 14.674 0.30 14.53 1916 SER P N 1
ATOM 1551 C CA A SER C 2 9 ? -0.317 -1.010 15.411 0.70 14.51 1916 SER P CA 1
ATOM 1552 C CA B SER C 2 9 ? -0.329 -0.983 15.404 0.30 14.12 1916 SER P CA 1
ATOM 1553 C C A SER C 2 9 ? 0.812 -2.033 15.504 0.70 13.47 1916 SER P C 1
ATOM 1554 C C B SER C 2 9 ? 0.773 -2.046 15.481 0.30 13.33 1916 SER P C 1
ATOM 1555 O O A SER C 2 9 ? 1.093 -2.619 16.565 0.70 13.73 1916 SER P O 1
ATOM 1556 O O B SER C 2 9 ? 1.015 -2.631 16.544 0.30 13.63 1916 SER P O 1
ATOM 1561 N N . LEU C 2 10 ? 1.447 -2.309 14.355 1.00 12.23 1917 LEU P N 1
ATOM 1562 C CA . LEU C 2 10 ? 2.465 -3.339 14.352 1.00 10.75 1917 LEU P CA 1
ATOM 1563 C C . LEU C 2 10 ? 3.731 -2.913 15.073 1.00 10.81 1917 LEU P C 1
ATOM 1564 O O . LEU C 2 10 ? 4.333 -3.744 15.788 1.00 11.60 1917 LEU P O 1
ATOM 1569 N N . LYS C 2 11 ? 4.053 -1.640 14.982 1.00 9.61 1918 LYS P N 1
ATOM 1570 C CA . LYS C 2 11 ? 5.321 -1.218 15.579 1.00 11.00 1918 LYS P CA 1
ATOM 1571 C C . LYS C 2 11 ? 5.231 -1.339 17.095 1.00 12.87 1918 LYS P C 1
ATOM 1572 O O . LYS C 2 11 ? 6.242 -1.523 17.761 1.00 13.80 1918 LYS P O 1
ATOM 1578 N N . ASN C 2 12 ? 4.042 -1.210 17.619 1.00 13.76 1919 ASN P N 1
ATOM 1579 C CA . ASN C 2 12 ? 3.845 -1.275 19.069 1.00 14.20 1919 ASN P CA 1
ATOM 1580 C C . ASN C 2 12 ? 3.809 -2.729 19.527 1.00 15.80 1919 ASN P C 1
ATOM 1581 O O . ASN C 2 12 ? 3.889 -3.006 20.740 1.00 17.79 1919 ASN P O 1
ATOM 1586 N N . LYS C 2 13 ? 3.781 -3.678 18.592 1.00 15.49 1920 LYS P N 1
ATOM 1587 C CA . LYS C 2 13 ? 3.732 -5.112 18.936 1.00 16.82 1920 LYS P CA 1
ATOM 1588 C C . LYS C 2 13 ? 5.071 -5.798 18.849 1.00 19.21 1920 LYS P C 1
ATOM 1589 O O . LYS C 2 13 ? 5.352 -6.802 19.551 1.00 21.35 1920 LYS P O 1
ATOM 1595 N N . LEU C 2 14 ? 5.893 -5.305 17.946 1.00 19.62 1921 LEU P N 1
ATOM 1596 C CA . LEU C 2 14 ? 7.154 -5.985 17.676 1.00 21.82 1921 LEU P CA 1
ATOM 1597 C C . LEU C 2 14 ? 8.137 -5.715 18.791 1.00 23.52 1921 LEU P C 1
ATOM 1598 O O . LEU C 2 14 ? 8.676 -4.614 18.852 1.00 28.53 1921 LEU P O 1
#

Foldseek 3Di:
DPVVVVVVVCLVVLQQVQCCPDDDSQWAALVSVVVSCVPPVVVPHDDVVRSVVVQPVLPVVPPRIHGSVSSVVVVVVVVVVVVVVVVD/DDPVVVVVVCLVVLQLVQCCPDDRSFWHALVSVVVSCVPPVVVPDDVCVDPVSVVVVVVVLPVVPPRTHGSVSSVVVVVVVVVVVVVVVVD/DVVVVVVVVVVVVD

Secondary structure (DSSP, 8-state):
--HHHHHHHHHHHHHHHHHTSSSSTTSB-HHHHHHHHHHH-GGG---HHHHHHHHHHH-TTSSSSB-HHHHHHHHHHHHHHHHHHHH-/--HHHHHHHHHHHHHHHHHTSSSSTTSB-HHHHHHHHHHH-TTT-SGGGSHHHHHHHHHHH-TT-SSSB-HHHHHHHHHHHHHHHHHHHH-/-HHHHHHHHHHTT-

B-factor: mean 20.14, std 8.57, range [6.21, 50.68]

Solvent-accessible surface area: 9797 Å² total; per-residue (Å²): 124,32,62,0,31,130,4,4,96,36,2,12,50,8,0,27,130,3,0,32,105,94,67,55,140,87,56,0,36,69,59,2,3,51,43,1,2,69,131,8,0,59,84,78,80,101,85,106,75,35,15,85,123,32,10,64,21,3,10,75,90,209,58,116,35,0,34,12,74,12,2,0,9,11,1,1,2,3,0,19,84,30,8,128,180,110,63,100,109,41,81,0,13,118,5,1,74,32,2,6,59,8,0,24,110,0,0,34,105,84,70,58,141,93,56,0,33,77,72,2,0,48,56,0,3,72,114,14,1,65,82,77,38,50,97,14,102,82,98,73,34,2,82,134,42,6,74,94,17,15,50,89,218,60,119,40,0,36,9,26,5,1,0,4,19,0,3,45,10,0,45,118,38,10,128,175,116,56,100,87,74,13,14,62,50,0,37,58,9,88,126,105,64

CATH classification: 1.10.238.10

GO terms:
  GO:0042056 chemoattractant activity (F, IDA)
  GO:0001837 epithelial to mesenchymal transition (P, TAS)
  GO:0005576 extracellular region (C, EXP)
  GO:0005634 nucleus (C, EXP)
  GO:0005515 protein binding (F, IPI)
  GO:0005509 calcium ion binding (F, TAS)
  GO:0042802 identical protein binding (F, IPI)
  GO:0005576 extracellular region (C, HDA)
  GO:0031012 extracellular matrix (C, HDA)
  GO:0005654 nucleoplasm (C, IDA)
  GO:0048471 perinuclear region of cytoplasm (C, IDA)
  GO:0005634 nucleus (C, IDA)
  GO:0043123 positive regulation of canonical NF-kappaB signal transduction (P, IDA)
  GO:0070062 extracellular exosome (C, HDA)
  GO:0003723 RNA binding (F, HDA)
  GO:0050786 RAGE receptor binding (F, IPI)

Sequence (193 aa):
ACPLEKALDVMVSTFHKYSGKEGDKFKLNKSSELKELLTRRELPSFLTDEAAFQKLMSSNLDSNRDNEVDFQEYCVFLSCIAMMCNEFFEGACPLEKKALDVMVSTFHKYSGKEGDKFKLNKSELKEELLTRRELPSFLGKRTDEAAFQKLMSSNLDSNRDNEVDFQEYCVFLSCIAMMCNEFFEGDAMNNREVSSSLKNKL

Organism: Homo sapiens (NCBI:txid9606)